Protein AF-A0A2T0LEX7-F1 (afdb_monomer_lite)

Foldseek 3Di:
DQVVVVVVLVVLLCVLLVVLLVLLVVLPLQFPLVLLLLLLLLSLLLQLQVQLQVCCQPVVDPLVVSLVRSLVRSLVSSLSSQVSSPPNSNVNNNVSSSVSNNVNNVNNPPDDNVCSLVVQLVSLVVSLVSSLVSVVSSVVRSPDDPPDPVVVSCVSSVVSSVVSVVDRSPPPDPPDDPDDDPPPPPPPPPPDDPDDDDDDDDDDDDDDD

Secondary structure (DSSP, 8-state):
-HHHHHHHHHHHHHHHHHHHHHHHHHTGGGS-HHHHHHHHHHHHHHHHHHHHHHHHHHH---HHHHHHHHHHHHHHHHHHHHGGGHHHHHHHHHHHHHHHHHHHHHHHHHS-GGGHHHHHHHHHHHHHHHHHHHHHHHHHH-SS---S-HHHHHHHHHHHHHHHHHS-------S-------------STTS-----------------

Radius of gyration: 22.08 Å; chains: 1; bounding box: 71×41×50 Å

Sequence (209 aa):
MDHFLFFSLWAFYGLLIGWVLLLLFQSGSQIGDMAGMTAAMSVGMTAGLVTGLLLPMVFHLPFFVSTAAGMGIGGGVGWIAGWRGGPAGILQGWLAGLMGGMMGAMLGVMVPPAYHSSLFRLMNVLFAGVLLLVFQLIRGCAEKDRRGSPIVFFLVVGLFLAISHFFPVGVDRPEGLHGQNSVFKFSLVDRLIPYRGIVIEAKFSWIKD

pLDDT: mean 73.88, std 18.9, range [31.41, 95.38]

Structure (mmCIF, N/CA/C/O backbone):
data_AF-A0A2T0LEX7-F1
#
_entry.id   AF-A0A2T0LEX7-F1
#
loop_
_atom_site.group_PDB
_atom_site.id
_atom_site.type_symbol
_atom_site.label_atom_id
_atom_site.label_alt_id
_atom_site.label_comp_id
_atom_site.label_asym_id
_atom_site.label_entity_id
_atom_site.label_seq_id
_atom_site.pdbx_PDB_ins_code
_atom_site.Cartn_x
_atom_site.Cartn_y
_atom_site.Cartn_z
_atom_site.occupancy
_atom_site.B_iso_or_equiv
_atom_site.auth_seq_id
_atom_site.auth_comp_id
_atom_site.auth_asym_id
_atom_site.auth_atom_id
_atom_site.pdbx_PDB_model_num
ATOM 1 N N . MET A 1 1 ? -1.235 -2.321 -25.958 1.00 48.25 1 MET A N 1
ATOM 2 C CA . MET A 1 1 ? -2.533 -1.989 -25.306 1.00 48.25 1 MET A CA 1
ATOM 3 C C . MET A 1 1 ? -2.389 -2.039 -23.784 1.00 48.25 1 MET A C 1
ATOM 5 O O . MET A 1 1 ? -3.355 -2.195 -23.042 1.00 48.25 1 MET A O 1
ATOM 9 N N . ASP A 1 2 ? -1.171 -1.826 -23.296 1.00 65.12 2 ASP A N 1
ATOM 10 C CA . ASP A 1 2 ? -0.728 -2.469 -22.059 1.00 65.12 2 ASP A CA 1
ATOM 11 C C . ASP A 1 2 ? -0.794 -1.443 -20.930 1.00 65.12 2 ASP A C 1
ATOM 13 O O . ASP A 1 2 ? -1.298 -1.730 -19.850 1.00 65.12 2 ASP A O 1
ATOM 17 N N . HIS A 1 3 ? -0.470 -0.181 -21.236 1.00 68.62 3 HIS A N 1
ATOM 18 C CA . HIS A 1 3 ? -0.658 0.968 -20.345 1.00 68.62 3 HIS A CA 1
ATOM 19 C C . HIS A 1 3 ? -2.102 1.136 -19.839 1.00 68.62 3 HIS A C 1
ATOM 21 O O . HIS A 1 3 ? -2.295 1.534 -18.691 1.00 68.62 3 HIS A O 1
ATOM 27 N N . PHE A 1 4 ? -3.116 0.802 -20.649 1.00 72.12 4 PHE A N 1
ATOM 28 C CA . PHE A 1 4 ? -4.522 0.873 -20.229 1.00 72.12 4 PHE A CA 1
ATOM 29 C C . PHE A 1 4 ? -4.870 -0.220 -19.206 1.00 72.12 4 PHE A C 1
ATOM 31 O O . PHE A 1 4 ? -5.502 0.065 -18.188 1.00 72.12 4 PHE A O 1
ATOM 38 N N . LEU A 1 5 ? -4.399 -1.454 -19.427 1.00 68.00 5 LEU A N 1
ATOM 39 C CA . LEU A 1 5 ? -4.554 -2.556 -18.472 1.00 68.00 5 LEU A CA 1
ATOM 40 C C . LEU A 1 5 ? -3.796 -2.278 -17.170 1.00 68.00 5 LEU A C 1
ATOM 42 O O . LEU A 1 5 ? -4.327 -2.529 -16.092 1.00 68.00 5 LEU A O 1
ATOM 46 N N . PHE A 1 6 ? -2.602 -1.683 -17.245 1.00 69.81 6 PHE A N 1
ATOM 47 C CA . PHE A 1 6 ? -1.856 -1.263 -16.058 1.00 69.81 6 PHE A CA 1
ATOM 48 C C . PHE A 1 6 ? -2.599 -0.206 -15.250 1.00 69.81 6 PHE A C 1
ATOM 50 O O . PHE A 1 6 ? -2.718 -0.348 -14.034 1.00 69.81 6 PHE A O 1
ATOM 57 N N . PHE A 1 7 ? -3.126 0.829 -15.908 1.00 78.12 7 PHE A N 1
ATOM 58 C CA . PHE A 1 7 ? -3.907 1.854 -15.224 1.00 78.12 7 PHE A CA 1
ATOM 59 C C . PHE A 1 7 ? -5.161 1.257 -14.573 1.00 78.12 7 PHE A C 1
ATOM 61 O O . PHE A 1 7 ? -5.465 1.568 -13.423 1.00 78.12 7 PHE A O 1
ATOM 68 N N . SER A 1 8 ? -5.839 0.336 -15.265 1.00 76.69 8 SER A N 1
ATOM 69 C CA . SER A 1 8 ? -6.983 -0.397 -14.718 1.00 76.69 8 SER A CA 1
ATOM 70 C C . SER A 1 8 ? -6.603 -1.219 -13.480 1.00 76.69 8 SER A C 1
ATOM 72 O O . SER A 1 8 ? -7.268 -1.111 -12.452 1.00 76.69 8 SER A O 1
ATOM 74 N N . LEU A 1 9 ? -5.501 -1.975 -13.523 1.00 75.94 9 LEU A N 1
ATOM 75 C CA . LEU A 1 9 ? -5.022 -2.768 -12.386 1.00 75.94 9 LEU A CA 1
ATOM 76 C C . LEU A 1 9 ? -4.655 -1.896 -11.182 1.00 75.94 9 LEU A C 1
ATOM 78 O O . LEU A 1 9 ? -5.052 -2.211 -10.062 1.00 75.94 9 LEU A O 1
ATOM 82 N N . TRP A 1 10 ? -3.953 -0.782 -11.404 1.00 81.31 10 TRP A N 1
ATOM 83 C CA . TRP A 1 10 ? -3.639 0.184 -10.348 1.00 81.31 10 TRP A CA 1
ATOM 84 C C . TRP A 1 10 ? -4.897 0.805 -9.743 1.00 81.31 10 TRP A C 1
ATOM 86 O O . TRP A 1 10 ? -4.985 0.935 -8.521 1.00 81.31 10 TRP A O 1
ATOM 96 N N . ALA A 1 11 ? -5.890 1.135 -10.573 1.00 82.94 11 ALA A N 1
ATOM 97 C CA . ALA A 1 11 ? -7.173 1.643 -10.108 1.00 82.94 11 ALA A CA 1
ATOM 98 C C . ALA A 1 11 ? -7.915 0.604 -9.252 1.00 82.94 11 ALA A C 1
ATOM 100 O O . ALA A 1 11 ? -8.365 0.933 -8.157 1.00 82.94 11 ALA A O 1
ATOM 101 N N . PHE A 1 12 ? -7.985 -0.658 -9.690 1.00 81.81 12 PHE A N 1
ATOM 102 C CA . PHE A 1 12 ? -8.593 -1.746 -8.913 1.00 81.81 12 PHE A CA 1
ATOM 103 C C . PHE A 1 12 ? -7.861 -2.002 -7.593 1.00 81.81 12 PHE A C 1
ATOM 105 O O . PHE A 1 12 ? -8.503 -2.172 -6.557 1.00 81.81 12 PHE A O 1
ATOM 112 N N . TYR A 1 13 ? -6.529 -1.995 -7.616 1.00 83.75 13 TYR A N 1
ATOM 113 C CA . TYR A 1 13 ? -5.699 -2.184 -6.431 1.00 83.75 13 TYR A CA 1
ATOM 114 C C . TYR A 1 13 ? -5.907 -1.061 -5.407 1.00 83.75 13 TYR A C 1
ATOM 116 O O . TYR A 1 13 ? -6.161 -1.318 -4.229 1.00 83.75 13 TYR A O 1
ATOM 124 N N . GLY A 1 14 ? -5.881 0.191 -5.874 1.00 85.38 14 GLY A N 1
ATOM 125 C CA . GLY A 1 14 ? -6.169 1.36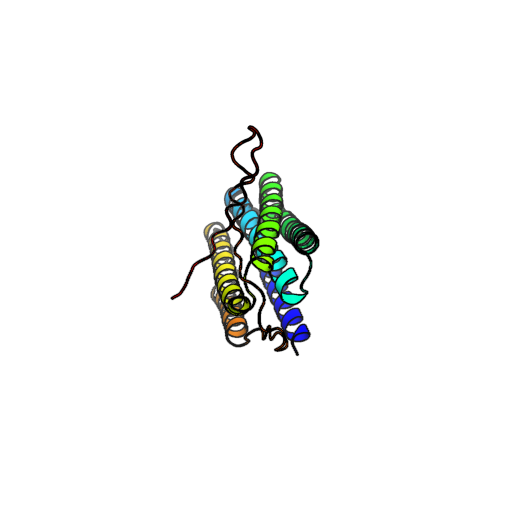5 -5.055 1.00 85.38 14 GLY A CA 1
ATOM 126 C C . GLY A 1 14 ? -7.594 1.357 -4.503 1.00 85.38 14 GLY A C 1
ATOM 127 O O . GLY A 1 14 ? -7.795 1.692 -3.339 1.00 85.38 14 GLY A O 1
ATOM 128 N N . LEU A 1 15 ? -8.576 0.912 -5.294 1.00 84.88 15 LEU A N 1
ATOM 129 C CA . LEU A 1 15 ? -9.970 0.802 -4.866 1.00 84.88 15 LEU A CA 1
ATOM 130 C C . LEU A 1 15 ? -10.151 -0.282 -3.797 1.00 84.88 15 LEU A C 1
ATOM 132 O O . LEU A 1 15 ? -10.835 -0.035 -2.810 1.00 84.88 15 LEU A O 1
ATOM 136 N N . LEU A 1 16 ? -9.502 -1.444 -3.937 1.00 80.38 16 LEU A N 1
ATOM 137 C CA . LEU A 1 16 ? -9.509 -2.513 -2.929 1.00 80.38 16 LEU A CA 1
ATOM 138 C C . LEU A 1 16 ? -8.879 -2.060 -1.609 1.00 80.38 16 LEU A C 1
ATOM 140 O O . LEU A 1 16 ? -9.478 -2.242 -0.549 1.00 80.38 16 LEU A O 1
ATOM 144 N N . ILE A 1 17 ? -7.700 -1.435 -1.666 1.00 83.81 17 ILE A N 1
ATOM 145 C CA . ILE A 1 17 ? -7.044 -0.877 -0.476 1.00 83.81 17 ILE A CA 1
ATOM 146 C C . ILE A 1 17 ? -7.908 0.219 0.142 1.00 83.81 17 ILE A C 1
ATOM 148 O O . ILE A 1 17 ? -8.129 0.208 1.348 1.00 83.81 17 ILE A O 1
ATOM 152 N N . GLY A 1 18 ? -8.436 1.136 -0.670 1.00 84.75 18 GLY A N 1
ATOM 153 C CA . GLY A 1 18 ? -9.332 2.199 -0.226 1.00 84.75 18 GLY A CA 1
ATOM 154 C C . GLY A 1 18 ? -10.587 1.650 0.448 1.00 84.75 18 GLY A C 1
ATOM 155 O O . GLY A 1 18 ? -10.978 2.140 1.501 1.00 84.75 18 GLY A O 1
ATOM 156 N N . TRP A 1 19 ? -11.180 0.587 -0.095 1.00 81.12 19 TRP A N 1
ATOM 157 C CA . TRP A 1 19 ? -12.333 -0.083 0.500 1.00 81.12 19 TRP A CA 1
ATOM 158 C C . TRP A 1 19 ? -11.996 -0.700 1.860 1.00 81.12 19 TRP A C 1
ATOM 160 O O . TRP A 1 19 ? -12.744 -0.520 2.819 1.00 81.12 19 TRP A O 1
ATOM 170 N N . VAL A 1 20 ? -10.853 -1.385 1.979 1.00 80.06 20 VAL A N 1
ATOM 171 C CA . VAL A 1 20 ? -10.391 -1.946 3.260 1.00 80.06 20 VAL A CA 1
ATOM 172 C C . VAL A 1 20 ? -10.061 -0.847 4.270 1.00 80.06 20 VAL A C 1
ATOM 174 O O . VAL A 1 20 ? -10.457 -0.960 5.428 1.00 80.06 20 VAL A O 1
ATOM 177 N N . LEU A 1 21 ? -9.426 0.246 3.840 1.00 82.00 21 LEU A N 1
ATOM 178 C CA . LEU A 1 21 ? -9.201 1.430 4.669 1.00 82.00 21 LEU A CA 1
ATOM 179 C C . LEU A 1 21 ? -10.529 2.004 5.170 1.00 82.00 21 LEU A C 1
ATOM 181 O O . LEU A 1 21 ? -10.686 2.214 6.368 1.00 82.00 21 LEU A O 1
ATOM 185 N N . LEU A 1 22 ? -11.512 2.205 4.289 1.00 79.25 22 LEU A N 1
ATOM 186 C CA . LEU A 1 22 ? -12.836 2.702 4.667 1.00 79.25 22 LEU A CA 1
ATOM 187 C C . LEU A 1 22 ? -13.531 1.778 5.669 1.00 79.25 22 LEU A C 1
ATOM 189 O O . LEU A 1 22 ? -14.124 2.277 6.621 1.00 79.25 22 LEU A O 1
ATOM 193 N N . LEU A 1 23 ? -13.423 0.455 5.510 1.00 74.06 23 LEU A N 1
ATOM 194 C CA . LEU A 1 23 ? -13.932 -0.505 6.494 1.00 74.06 23 LEU A CA 1
ATOM 195 C C . LEU A 1 23 ? -13.223 -0.363 7.849 1.00 74.06 23 LEU A C 1
ATOM 197 O O . LEU A 1 23 ? -13.886 -0.397 8.884 1.00 74.06 23 LEU A O 1
ATOM 201 N N . LEU A 1 24 ? -11.904 -0.150 7.853 1.00 74.81 24 LEU A N 1
ATOM 202 C CA . LEU A 1 24 ? -11.109 0.128 9.055 1.00 74.81 24 LEU A CA 1
ATOM 203 C C . LEU A 1 24 ? -11.549 1.419 9.761 1.00 74.81 24 LEU A C 1
ATOM 205 O O . LEU A 1 24 ? -11.683 1.430 10.985 1.00 74.81 24 LEU A O 1
ATOM 209 N N . PHE A 1 25 ? -11.809 2.491 9.007 1.00 76.19 25 PHE A N 1
ATOM 210 C CA . PHE A 1 25 ? -12.283 3.766 9.552 1.00 76.19 25 PHE A CA 1
ATOM 211 C C . PHE A 1 25 ? -13.736 3.691 10.042 1.00 76.19 25 PHE A C 1
ATOM 213 O O . PHE A 1 25 ? -14.054 4.236 11.098 1.00 76.19 25 PHE A O 1
ATOM 220 N N . GLN A 1 26 ? -14.619 3.008 9.307 1.00 69.88 26 GLN A N 1
ATOM 221 C CA . GLN A 1 26 ? -16.038 2.885 9.658 1.00 69.88 26 GLN A CA 1
ATOM 222 C C . GLN A 1 26 ? -16.294 1.959 10.843 1.00 69.88 26 GLN A C 1
ATOM 224 O O . GLN A 1 26 ? -17.242 2.195 11.583 1.00 69.88 26 GLN A O 1
ATOM 229 N N . SER A 1 27 ? -15.443 0.956 11.071 1.00 62.09 27 SER A N 1
ATOM 230 C CA . SER A 1 27 ? -15.612 -0.015 12.165 1.00 62.09 27 SER A CA 1
ATOM 231 C C . SER A 1 27 ? -15.464 0.592 13.575 1.00 62.09 27 SER A C 1
ATOM 233 O O . SER A 1 27 ? -15.566 -0.125 14.571 1.00 62.09 27 SER A O 1
ATOM 235 N N . GLY A 1 28 ? -15.263 1.914 13.683 1.00 55.97 28 GLY A N 1
ATOM 236 C CA . GLY A 1 28 ? -15.418 2.683 14.922 1.00 55.97 28 GLY A CA 1
ATOM 237 C C . GLY A 1 28 ? -14.502 2.214 16.050 1.00 55.97 28 GLY A C 1
ATOM 238 O O . GLY A 1 28 ? -13.594 1.428 15.803 1.00 55.97 28 GLY A O 1
ATOM 239 N N . SER A 1 29 ? -14.737 2.675 17.288 1.00 54.12 29 SER A N 1
ATOM 240 C CA . SER A 1 29 ? -13.962 2.391 18.519 1.00 54.12 29 SER A CA 1
ATOM 241 C C . SER A 1 29 ? -14.007 0.928 19.008 1.00 54.12 29 SER A C 1
ATOM 243 O O . SER A 1 29 ? -13.496 0.637 20.084 1.00 54.12 29 SER A O 1
ATOM 245 N N . GLN A 1 30 ? -14.620 0.012 18.249 1.00 55.22 30 GLN A N 1
ATOM 246 C CA . GLN A 1 30 ? -14.877 -1.375 18.667 1.00 55.22 30 GLN A CA 1
ATOM 247 C C . GLN A 1 30 ? -13.778 -2.365 18.262 1.00 55.22 30 GLN A C 1
ATOM 249 O O . GLN A 1 30 ? -13.712 -3.465 18.796 1.00 55.22 30 GLN A O 1
ATOM 254 N N . ILE A 1 31 ? -12.888 -1.984 17.343 1.00 62.16 31 ILE A N 1
ATOM 255 C CA . ILE A 1 31 ? -11.699 -2.782 17.033 1.00 62.16 31 ILE A CA 1
ATOM 256 C C . ILE A 1 31 ? -10.700 -2.620 18.183 1.00 62.16 31 ILE A C 1
ATOM 258 O O . ILE A 1 31 ? -10.266 -1.497 18.459 1.00 62.16 31 ILE A O 1
ATOM 262 N N . GLY A 1 32 ? -10.343 -3.730 18.833 1.00 66.69 32 GLY A N 1
ATOM 263 C CA . GLY A 1 32 ? -9.289 -3.753 19.845 1.00 66.69 32 GLY A CA 1
ATOM 264 C C . GLY A 1 32 ? -7.937 -3.328 19.267 1.00 66.69 32 GLY A C 1
ATOM 265 O O . GLY A 1 32 ? -7.634 -3.606 18.103 1.00 66.69 32 GLY A O 1
ATOM 266 N N . ASP A 1 33 ? -7.109 -2.684 20.088 1.00 70.94 33 ASP A N 1
ATOM 267 C CA . ASP A 1 33 ? -5.835 -2.079 19.669 1.00 70.94 33 ASP A CA 1
ATOM 268 C C . ASP A 1 33 ? -4.926 -3.050 18.890 1.00 70.94 33 ASP A C 1
ATOM 270 O O . ASP A 1 33 ? -4.319 -2.669 17.888 1.00 70.94 33 ASP A O 1
ATOM 274 N N . MET A 1 34 ? -4.903 -4.335 19.263 1.00 78.88 34 MET A N 1
ATOM 275 C CA . MET A 1 34 ? -4.117 -5.363 18.564 1.00 78.88 34 MET A CA 1
ATOM 276 C C . MET A 1 34 ? -4.606 -5.665 17.138 1.00 78.88 34 MET A C 1
ATOM 278 O O . MET A 1 34 ? -3.795 -5.891 16.237 1.00 78.88 34 MET A O 1
ATOM 282 N N . ALA A 1 35 ? -5.920 -5.658 16.903 1.00 82.38 35 ALA A N 1
ATOM 283 C CA . ALA A 1 35 ? -6.481 -5.900 15.575 1.00 82.38 35 ALA A CA 1
ATOM 284 C C . ALA A 1 35 ? -6.247 -4.697 14.647 1.00 82.38 35 ALA A C 1
ATOM 286 O O . ALA A 1 35 ? -5.940 -4.872 13.470 1.00 82.38 35 ALA A O 1
ATOM 287 N N . GLY A 1 36 ? -6.296 -3.474 15.188 1.00 81.12 36 GLY A N 1
ATOM 288 C CA . GLY A 1 36 ? -5.931 -2.262 14.449 1.00 81.12 36 GLY A CA 1
ATOM 289 C C . GLY A 1 36 ? -4.457 -2.246 14.030 1.00 81.12 36 GLY A C 1
ATOM 290 O O . GLY A 1 36 ? -4.148 -1.942 12.880 1.00 81.12 36 GLY A O 1
ATOM 291 N N . MET A 1 37 ? -3.548 -2.632 14.933 1.00 85.69 37 MET A N 1
ATOM 292 C CA . MET A 1 37 ? -2.109 -2.736 14.649 1.00 85.69 37 MET A CA 1
ATOM 293 C C . MET A 1 37 ? -1.797 -3.744 13.535 1.00 85.69 37 MET A C 1
ATOM 295 O O . MET A 1 37 ? -1.112 -3.426 12.563 1.00 85.69 37 MET A O 1
ATOM 299 N N . THR A 1 38 ? -2.344 -4.955 13.642 1.00 89.06 38 THR A N 1
ATOM 300 C CA . THR A 1 38 ? -2.105 -6.037 12.671 1.00 89.06 38 THR A CA 1
ATOM 301 C C . THR A 1 38 ? -2.743 -5.753 11.308 1.00 89.06 38 THR A C 1
ATOM 303 O O . THR A 1 38 ? -2.144 -6.050 10.268 1.00 89.06 38 THR A O 1
ATOM 306 N N . ALA A 1 39 ? -3.910 -5.106 11.278 1.00 88.38 39 ALA A N 1
ATOM 307 C CA . ALA A 1 39 ? -4.529 -4.634 10.042 1.00 88.38 39 ALA A CA 1
ATOM 308 C C . ALA A 1 39 ? -3.697 -3.527 9.364 1.00 88.38 39 ALA A C 1
ATOM 310 O O . ALA A 1 39 ? -3.471 -3.572 8.157 1.00 88.38 39 ALA A O 1
ATOM 311 N N . ALA A 1 40 ? -3.166 -2.571 10.128 1.00 89.31 40 ALA A N 1
ATOM 312 C CA . ALA A 1 40 ? -2.304 -1.521 9.589 1.00 89.31 40 ALA A CA 1
ATOM 313 C C . ALA A 1 40 ? -0.996 -2.070 9.006 1.00 89.31 40 ALA A C 1
ATOM 315 O O . ALA A 1 40 ? -0.593 -1.691 7.905 1.00 89.31 40 ALA A O 1
ATOM 316 N N . MET A 1 41 ? -0.364 -3.004 9.721 1.00 91.88 41 MET A N 1
ATOM 317 C CA . MET A 1 41 ? 0.852 -3.684 9.279 1.00 91.88 41 MET A CA 1
ATOM 318 C C . MET A 1 41 ? 0.637 -4.423 7.952 1.00 91.88 41 MET A C 1
ATOM 320 O O . MET A 1 41 ? 1.415 -4.265 7.014 1.00 91.88 41 MET A O 1
ATOM 324 N N . SER A 1 42 ? -0.430 -5.216 7.858 1.00 92.75 42 SER A N 1
ATOM 325 C CA . SER A 1 42 ? -0.731 -6.027 6.672 1.00 92.75 42 SER A CA 1
ATOM 326 C C . SER A 1 42 ? -1.124 -5.181 5.459 1.00 92.75 42 SER A C 1
ATOM 328 O O . SER A 1 42 ? -0.634 -5.436 4.357 1.00 92.75 42 SER A O 1
ATOM 330 N N . VAL A 1 43 ? -1.940 -4.138 5.643 1.00 90.62 43 VAL A N 1
ATOM 331 C CA . VAL A 1 43 ? -2.312 -3.206 4.564 1.00 90.62 43 VAL A CA 1
ATOM 332 C C . VAL A 1 43 ? -1.096 -2.406 4.087 1.00 90.62 43 VAL A C 1
ATOM 334 O O . VAL A 1 43 ? -0.871 -2.300 2.883 1.00 90.62 43 VAL A O 1
ATOM 337 N N . GLY A 1 44 ? -0.264 -1.901 5.003 1.00 90.62 44 GLY A N 1
ATOM 338 C CA . GLY A 1 44 ? 0.972 -1.197 4.650 1.00 90.62 44 GLY A CA 1
ATOM 339 C C . GLY A 1 44 ? 1.956 -2.092 3.894 1.00 90.62 44 GLY A C 1
ATOM 340 O O . GLY A 1 44 ? 2.443 -1.721 2.826 1.00 90.62 44 GLY A O 1
ATOM 341 N N . MET A 1 45 ? 2.202 -3.304 4.400 1.00 93.88 45 MET A N 1
ATOM 342 C CA . MET A 1 45 ? 3.129 -4.255 3.782 1.00 93.88 45 MET A CA 1
ATOM 343 C C . MET A 1 45 ? 2.669 -4.686 2.390 1.00 93.88 45 MET A C 1
ATOM 345 O O . MET A 1 45 ? 3.476 -4.716 1.463 1.00 93.88 45 MET A O 1
ATOM 349 N N . THR A 1 46 ? 1.382 -4.991 2.219 1.00 92.44 46 THR A N 1
ATOM 350 C CA . THR A 1 46 ? 0.836 -5.374 0.910 1.00 92.44 46 THR A CA 1
ATOM 351 C C . THR A 1 46 ? 0.879 -4.218 -0.082 1.00 92.44 46 THR A C 1
ATOM 353 O O . THR A 1 46 ? 1.347 -4.401 -1.206 1.00 92.44 46 THR A O 1
ATOM 356 N N . ALA A 1 47 ? 0.487 -3.009 0.331 1.00 90.75 47 ALA A N 1
ATOM 357 C CA . ALA A 1 47 ? 0.621 -1.806 -0.484 1.00 90.75 47 ALA A CA 1
ATOM 358 C C . ALA A 1 47 ? 2.077 -1.580 -0.923 1.00 90.75 47 ALA A C 1
ATOM 360 O O . ALA A 1 47 ? 2.336 -1.391 -2.109 1.00 90.75 47 ALA A O 1
ATOM 361 N N . GLY A 1 48 ? 3.040 -1.674 -0.003 1.00 91.69 48 GLY A N 1
ATOM 362 C CA . GLY A 1 48 ? 4.463 -1.534 -0.318 1.00 91.69 48 GLY A CA 1
ATOM 363 C C . GLY A 1 48 ? 4.967 -2.618 -1.270 1.00 91.69 48 GLY A C 1
ATOM 364 O O . GLY A 1 48 ? 5.605 -2.304 -2.271 1.00 91.69 48 GLY A O 1
ATOM 365 N N . LEU A 1 49 ? 4.629 -3.885 -1.014 1.00 93.06 49 LEU A N 1
ATOM 366 C CA . LEU A 1 49 ? 5.069 -5.014 -1.837 1.00 93.06 49 LEU A CA 1
ATOM 367 C C . LEU A 1 49 ? 4.602 -4.889 -3.284 1.00 93.06 49 LEU A C 1
ATOM 369 O O . LEU A 1 49 ? 5.415 -4.997 -4.196 1.00 93.06 49 LEU A O 1
ATOM 373 N N . VAL A 1 50 ? 3.312 -4.643 -3.512 1.00 90.25 50 VAL A N 1
ATOM 374 C CA . VAL A 1 50 ? 2.761 -4.611 -4.874 1.00 90.25 50 VAL A CA 1
ATOM 375 C C . VAL A 1 50 ? 3.244 -3.390 -5.641 1.00 90.25 50 VAL A C 1
ATOM 377 O O . VAL A 1 50 ? 3.610 -3.505 -6.808 1.00 90.25 50 VAL A O 1
ATOM 380 N N . THR A 1 51 ? 3.312 -2.232 -4.989 1.00 88.88 51 THR A N 1
ATOM 381 C CA . THR A 1 51 ? 3.805 -1.011 -5.637 1.00 88.88 51 THR A CA 1
ATOM 382 C C . THR A 1 51 ? 5.298 -1.129 -5.952 1.00 88.88 51 THR A C 1
ATOM 384 O O . THR A 1 51 ? 5.704 -0.884 -7.086 1.00 88.88 51 THR A O 1
ATOM 387 N N . GLY A 1 52 ? 6.104 -1.619 -5.005 1.00 89.69 52 GLY A N 1
ATOM 388 C CA . GLY A 1 52 ? 7.526 -1.899 -5.207 1.00 89.69 52 GLY A CA 1
ATOM 389 C C . GLY A 1 52 ? 7.790 -2.946 -6.291 1.00 89.69 52 GLY A C 1
ATOM 390 O O . GLY A 1 52 ? 8.757 -2.808 -7.030 1.00 89.69 52 GLY A O 1
ATOM 391 N N . LEU A 1 53 ? 6.926 -3.956 -6.432 1.00 90.44 53 LEU A N 1
ATOM 392 C CA . LEU A 1 53 ? 7.043 -5.012 -7.442 1.00 90.44 53 LEU A CA 1
ATOM 393 C C . LEU A 1 53 ? 6.660 -4.538 -8.851 1.00 90.44 53 LEU A C 1
ATOM 395 O O . LEU A 1 53 ? 7.360 -4.830 -9.820 1.00 90.44 53 LEU A O 1
ATOM 399 N N . LEU A 1 54 ? 5.545 -3.815 -8.972 1.00 86.25 54 LEU A N 1
ATOM 400 C CA . LEU A 1 54 ? 4.981 -3.415 -10.261 1.00 86.25 54 LEU A CA 1
ATOM 401 C C . LEU A 1 54 ? 5.832 -2.363 -10.974 1.00 86.25 54 LEU A C 1
ATOM 403 O O . LEU A 1 54 ? 5.986 -2.419 -12.191 1.00 86.25 54 LEU A O 1
ATOM 407 N N . LEU A 1 55 ? 6.412 -1.417 -10.235 1.00 85.81 55 LEU A N 1
ATOM 408 C CA . LEU A 1 55 ? 7.230 -0.342 -10.805 1.00 85.81 55 LEU A CA 1
ATOM 409 C C . LEU A 1 55 ? 8.398 -0.841 -11.685 1.00 85.81 55 LEU A C 1
ATOM 411 O O . LEU A 1 55 ? 8.460 -0.455 -12.854 1.00 85.81 55 LEU A O 1
ATOM 415 N N . PRO A 1 56 ? 9.320 -1.685 -11.186 1.00 84.50 56 PRO A N 1
ATOM 416 C CA . PRO A 1 56 ? 10.453 -2.179 -11.967 1.00 84.50 56 PRO A CA 1
ATOM 417 C C . PRO A 1 56 ? 10.033 -3.186 -13.048 1.00 84.50 56 PRO A C 1
ATOM 419 O O . PRO A 1 56 ? 10.682 -3.251 -14.092 1.00 84.50 56 PRO A O 1
ATOM 422 N N . MET A 1 57 ? 8.939 -3.932 -12.845 1.00 81.31 57 MET A N 1
ATOM 423 C CA . MET A 1 57 ? 8.418 -4.856 -13.859 1.00 81.31 57 MET A CA 1
ATOM 424 C C . MET A 1 57 ? 7.876 -4.125 -15.089 1.00 81.31 57 MET A C 1
ATOM 426 O O . MET A 1 57 ? 8.132 -4.553 -16.210 1.00 81.31 57 MET A O 1
ATOM 430 N N . VAL A 1 58 ? 7.153 -3.020 -14.885 1.00 77.19 58 VAL A N 1
ATOM 431 C CA . VAL A 1 58 ? 6.429 -2.321 -15.958 1.00 77.19 58 VAL A CA 1
ATOM 432 C C . VAL A 1 58 ? 7.251 -1.204 -16.585 1.00 77.19 58 VAL A C 1
ATOM 434 O O . VAL A 1 58 ? 7.301 -1.076 -17.802 1.00 77.19 58 VAL A O 1
ATOM 437 N N . PHE A 1 59 ? 7.893 -0.381 -15.758 1.00 77.38 59 PHE A N 1
ATOM 438 C CA . PHE A 1 59 ? 8.605 0.812 -16.219 1.00 77.38 59 PHE A CA 1
ATOM 439 C C . PHE A 1 59 ? 10.114 0.589 -16.355 1.00 77.38 59 PHE A C 1
ATOM 441 O O . PHE A 1 59 ? 10.833 1.529 -16.683 1.00 77.38 59 PHE A O 1
ATOM 448 N N . HIS A 1 60 ? 10.603 -0.625 -16.065 1.00 79.50 60 HIS A N 1
ATOM 449 C CA . HIS A 1 60 ? 12.033 -0.962 -16.048 1.00 79.50 60 HIS A CA 1
ATOM 450 C C . HIS A 1 60 ? 12.871 0.045 -15.244 1.00 79.50 60 HIS A C 1
ATOM 452 O O . HIS A 1 60 ? 14.006 0.373 -15.592 1.00 79.50 60 HIS A O 1
ATOM 458 N N . LEU A 1 61 ? 12.277 0.551 -14.158 1.00 81.88 61 LEU A N 1
ATOM 459 C CA . LEU A 1 61 ? 12.893 1.545 -13.291 1.00 81.88 61 LEU A CA 1
ATOM 460 C C . LEU A 1 61 ? 14.128 0.963 -12.590 1.00 81.88 61 LEU A C 1
ATOM 462 O O . LEU A 1 61 ? 14.132 -0.214 -12.215 1.00 81.88 61 LEU A O 1
ATOM 466 N N . PRO A 1 62 ? 15.161 1.787 -12.349 1.00 87.69 62 PRO A N 1
ATOM 467 C CA . PRO A 1 62 ? 16.309 1.366 -11.565 1.00 87.69 62 PRO A CA 1
ATOM 468 C C . PRO A 1 62 ? 15.888 1.053 -10.123 1.00 87.69 62 PRO A C 1
ATOM 470 O O . PRO A 1 62 ? 15.012 1.716 -9.560 1.00 87.69 62 PRO A O 1
ATOM 473 N N . PHE A 1 63 ? 16.581 0.092 -9.504 1.00 88.88 63 PHE A N 1
ATOM 474 C CA . PHE A 1 63 ? 16.286 -0.429 -8.161 1.00 88.88 63 PHE A CA 1
ATOM 475 C C . PHE A 1 63 ? 16.084 0.662 -7.097 1.00 88.88 63 PHE A C 1
ATOM 477 O O . PHE A 1 63 ? 15.203 0.555 -6.243 1.00 88.88 63 PHE A O 1
ATOM 484 N N . PHE A 1 64 ? 16.883 1.729 -7.151 1.00 90.88 64 PHE A N 1
ATOM 485 C CA . PHE A 1 64 ? 16.787 2.834 -6.201 1.00 90.88 64 PHE A CA 1
ATOM 486 C C . PHE A 1 64 ? 15.443 3.570 -6.300 1.00 90.88 64 PHE A C 1
ATOM 488 O O . PHE A 1 64 ? 14.795 3.811 -5.284 1.00 90.88 64 PHE A O 1
ATOM 495 N N . VAL A 1 65 ? 14.988 3.874 -7.520 1.00 90.06 65 VAL A N 1
ATOM 496 C CA . VAL A 1 65 ? 13.746 4.627 -7.751 1.00 90.06 65 VAL A CA 1
ATOM 497 C C . VAL A 1 65 ? 12.527 3.773 -7.416 1.00 90.06 65 VAL A C 1
ATOM 499 O O . VAL A 1 65 ? 11.612 4.254 -6.751 1.00 90.06 65 VAL A O 1
ATOM 502 N N . SER A 1 66 ? 12.529 2.492 -7.801 1.00 89.25 66 SER A N 1
ATOM 503 C CA . SER A 1 66 ? 11.448 1.567 -7.442 1.00 89.25 66 SER A CA 1
ATOM 504 C C . SER A 1 66 ? 11.337 1.363 -5.932 1.00 89.25 66 SER A C 1
ATOM 506 O O . SER A 1 66 ? 10.231 1.333 -5.398 1.00 89.25 66 SER A O 1
ATOM 508 N N . THR A 1 67 ? 12.472 1.274 -5.233 1.00 92.75 67 THR A N 1
ATOM 509 C CA . THR A 1 67 ? 12.499 1.120 -3.773 1.00 92.75 67 THR A CA 1
ATOM 510 C C . THR A 1 67 ? 11.992 2.378 -3.080 1.00 92.75 67 THR A C 1
ATOM 512 O O . THR A 1 67 ? 11.119 2.282 -2.225 1.00 92.75 67 THR A O 1
ATOM 515 N N . ALA A 1 68 ? 12.478 3.559 -3.475 1.00 94.25 68 ALA A N 1
ATOM 516 C CA . ALA A 1 68 ? 12.047 4.827 -2.889 1.00 94.25 68 ALA A CA 1
ATOM 517 C C . ALA A 1 68 ? 10.540 5.064 -3.080 1.00 94.25 68 ALA A C 1
ATOM 519 O O . ALA A 1 68 ? 9.846 5.447 -2.138 1.00 94.25 68 ALA A O 1
ATOM 520 N N . ALA A 1 69 ? 10.017 4.776 -4.274 1.00 91.88 69 ALA A N 1
ATOM 521 C CA . ALA A 1 69 ? 8.593 4.898 -4.561 1.00 91.88 69 ALA A CA 1
ATOM 522 C C . ALA A 1 69 ? 7.751 3.858 -3.799 1.00 91.88 69 ALA A C 1
ATOM 524 O O . ALA A 1 69 ? 6.748 4.224 -3.188 1.00 91.88 69 ALA A O 1
ATOM 525 N N . GLY A 1 70 ? 8.172 2.588 -3.767 1.00 91.00 70 GLY A N 1
ATOM 526 C CA . GLY A 1 70 ? 7.484 1.538 -3.008 1.00 91.00 70 GLY A CA 1
ATOM 527 C C . GLY A 1 70 ? 7.469 1.812 -1.501 1.00 91.00 70 GLY A C 1
ATOM 528 O O . GLY A 1 70 ? 6.441 1.645 -0.849 1.00 91.00 70 GLY A O 1
ATOM 529 N N . MET A 1 71 ? 8.582 2.304 -0.952 1.00 94.75 71 MET A N 1
ATOM 530 C CA . MET A 1 71 ? 8.689 2.749 0.440 1.00 94.75 71 MET A CA 1
ATOM 531 C C . MET A 1 71 ? 7.759 3.928 0.731 1.00 94.75 71 MET A C 1
ATOM 533 O O . MET A 1 71 ? 7.021 3.895 1.712 1.00 94.75 71 MET A O 1
ATOM 537 N N . GLY A 1 72 ? 7.760 4.953 -0.124 1.00 93.75 72 GLY A N 1
ATOM 538 C CA . GLY A 1 72 ? 6.915 6.133 0.053 1.00 93.75 72 GLY A CA 1
ATOM 539 C C . GLY A 1 72 ? 5.425 5.798 0.007 1.00 93.75 72 GLY A C 1
ATOM 540 O O . GLY A 1 72 ? 4.677 6.188 0.903 1.00 93.75 72 GLY A O 1
ATOM 541 N N . ILE A 1 73 ? 4.996 5.027 -0.997 1.00 92.12 73 ILE A N 1
ATOM 542 C CA . ILE A 1 73 ? 3.586 4.654 -1.165 1.00 92.12 73 ILE A CA 1
ATOM 543 C C . ILE A 1 73 ? 3.159 3.664 -0.076 1.00 92.12 73 ILE A C 1
ATOM 545 O O . ILE A 1 73 ? 2.165 3.902 0.606 1.00 92.12 73 ILE A O 1
ATOM 549 N N . GLY A 1 74 ? 3.917 2.584 0.138 1.00 90.88 74 GLY A N 1
ATOM 550 C CA . GLY A 1 74 ? 3.614 1.584 1.163 1.00 90.88 74 GLY A CA 1
ATOM 551 C C . GLY A 1 74 ? 3.610 2.168 2.573 1.00 90.88 74 GLY A C 1
ATOM 552 O O . GLY A 1 74 ? 2.686 1.920 3.345 1.00 90.88 74 GLY A O 1
ATOM 553 N N . GLY A 1 75 ? 4.606 2.996 2.896 1.00 92.12 75 GLY A N 1
ATOM 554 C CA . GLY A 1 75 ? 4.686 3.703 4.171 1.00 92.12 75 GLY A CA 1
ATOM 555 C C . GLY A 1 75 ? 3.534 4.691 4.360 1.00 92.12 75 GLY A C 1
ATOM 556 O O . GLY A 1 75 ? 2.923 4.707 5.426 1.00 92.12 75 GLY A O 1
ATOM 557 N N . GLY A 1 76 ? 3.188 5.478 3.337 1.00 92.56 76 GLY A N 1
ATOM 558 C CA . GLY A 1 76 ? 2.066 6.421 3.400 1.00 92.56 76 GLY A CA 1
ATOM 559 C C . GLY A 1 76 ? 0.718 5.725 3.605 1.00 92.56 76 GLY A C 1
ATOM 560 O O . GLY A 1 76 ? -0.058 6.115 4.476 1.00 92.56 76 GLY A O 1
ATOM 561 N N . VAL A 1 77 ? 0.465 4.640 2.868 1.00 90.31 77 VAL A N 1
ATOM 562 C CA . VAL A 1 77 ? -0.742 3.818 3.043 1.00 90.31 77 VAL A CA 1
ATOM 563 C C . VAL A 1 77 ? -0.772 3.174 4.434 1.00 90.31 77 VAL A C 1
ATOM 565 O O . VAL A 1 77 ? -1.806 3.206 5.099 1.00 90.31 77 VAL A O 1
ATOM 568 N N . GLY A 1 78 ? 0.360 2.641 4.904 1.00 89.50 78 GLY A N 1
ATOM 569 C CA . GLY A 1 78 ? 0.490 2.051 6.237 1.00 89.50 78 GLY A CA 1
ATOM 570 C C . GLY A 1 78 ? 0.281 3.056 7.373 1.00 89.50 78 GLY A C 1
ATOM 571 O O . GLY A 1 78 ? -0.353 2.722 8.371 1.00 89.50 78 GLY A O 1
ATOM 572 N N . TRP A 1 79 ? 0.732 4.302 7.205 1.00 89.88 79 TRP A N 1
ATOM 573 C CA . TRP A 1 79 ? 0.457 5.391 8.146 1.00 89.88 79 TRP A CA 1
ATOM 574 C C . TRP A 1 79 ? -1.047 5.651 8.242 1.00 89.88 79 TRP A C 1
ATOM 576 O O . TRP A 1 79 ? -1.601 5.652 9.342 1.00 89.88 79 TRP A O 1
ATOM 586 N N . ILE A 1 80 ? -1.718 5.850 7.101 1.00 90.06 80 ILE A N 1
ATOM 587 C CA . ILE A 1 80 ? -3.159 6.140 7.062 1.00 90.06 80 ILE A CA 1
ATOM 588 C C . ILE A 1 80 ? -3.951 4.977 7.678 1.00 90.06 80 ILE A C 1
ATOM 590 O O . ILE A 1 80 ? -4.834 5.210 8.501 1.00 90.06 80 ILE A O 1
ATOM 594 N N . ALA A 1 81 ? -3.598 3.729 7.350 1.00 86.00 81 ALA A N 1
ATOM 595 C CA . ALA A 1 81 ? -4.222 2.535 7.926 1.00 86.00 81 ALA A CA 1
ATOM 596 C C . ALA A 1 81 ? -4.009 2.431 9.448 1.00 86.00 81 ALA A C 1
ATOM 598 O O . ALA A 1 81 ? -4.908 2.027 10.188 1.00 86.00 81 ALA A O 1
ATOM 599 N N . GLY A 1 82 ? -2.820 2.813 9.919 1.00 83.38 82 GLY A N 1
ATOM 600 C CA . GLY A 1 82 ? -2.405 2.741 11.318 1.00 83.38 82 GLY A CA 1
ATOM 601 C C . GLY A 1 82 ? -3.094 3.720 12.250 1.00 83.38 82 GLY A C 1
ATOM 602 O O . GLY A 1 82 ? -3.089 3.483 13.457 1.00 83.38 82 GLY A O 1
ATOM 603 N N . TRP A 1 83 ? -3.750 4.756 11.716 1.00 83.81 83 TRP A N 1
ATOM 604 C CA . TRP A 1 83 ? -4.445 5.769 12.514 1.00 83.81 83 TRP A CA 1
ATOM 605 C C . TRP A 1 83 ? -5.408 5.158 13.540 1.00 83.81 83 TRP A C 1
ATOM 607 O O . TRP A 1 83 ? -5.556 5.661 14.652 1.00 83.81 83 TRP A O 1
ATOM 617 N N . ARG A 1 84 ? -6.038 4.030 13.192 1.00 74.12 84 ARG A N 1
ATOM 618 C CA . ARG A 1 84 ? -7.015 3.368 14.057 1.00 74.12 84 ARG A CA 1
ATOM 619 C C . ARG A 1 84 ? -6.394 2.540 15.188 1.00 74.12 84 ARG A C 1
ATOM 621 O O . ARG A 1 84 ? -7.034 2.414 16.228 1.00 74.12 84 ARG A O 1
ATOM 628 N N . GLY A 1 85 ? -5.181 2.012 15.011 1.00 75.81 85 GLY A N 1
ATOM 629 C CA . GLY A 1 85 ? -4.438 1.234 16.017 1.00 75.81 85 GLY A CA 1
ATOM 630 C C . GLY A 1 85 ? -3.609 2.093 16.981 1.00 75.81 85 GLY A C 1
ATOM 631 O O . GLY A 1 85 ? -2.708 1.580 17.646 1.00 75.81 85 GLY A O 1
ATOM 632 N N . GLY A 1 86 ? -3.857 3.406 17.009 1.00 84.31 86 GLY A N 1
ATOM 633 C CA . GLY A 1 86 ? -3.102 4.359 17.814 1.00 84.31 86 GLY A CA 1
ATOM 634 C C . GLY A 1 86 ? -1.666 4.575 17.311 1.00 84.31 86 GLY A C 1
ATOM 635 O O . GLY A 1 86 ? -1.301 4.134 16.219 1.00 84.31 86 GLY A O 1
ATOM 636 N N . PRO A 1 87 ? -0.811 5.246 18.101 1.00 84.50 87 PRO A N 1
ATOM 637 C CA . PRO A 1 87 ? 0.552 5.587 17.686 1.00 84.50 87 PRO A CA 1
ATOM 638 C C . PRO A 1 87 ? 1.418 4.353 17.392 1.00 84.50 87 PRO A C 1
ATOM 640 O O . PRO A 1 87 ? 2.225 4.376 16.463 1.00 84.50 87 PRO A O 1
ATOM 643 N N . ALA A 1 88 ? 1.214 3.252 18.125 1.00 85.44 88 ALA A N 1
ATOM 644 C CA . ALA A 1 88 ? 1.894 1.987 17.854 1.00 85.44 88 ALA A CA 1
ATOM 645 C C . ALA A 1 88 ? 1.453 1.371 16.513 1.00 85.44 88 ALA A C 1
ATOM 647 O O . ALA A 1 88 ? 2.298 0.875 15.770 1.00 85.44 88 ALA A O 1
ATOM 648 N N . GLY A 1 89 ? 0.165 1.462 16.161 1.00 87.06 89 GLY A N 1
ATOM 649 C CA . GLY A 1 89 ? -0.353 1.021 14.864 1.00 87.06 89 GLY A CA 1
ATOM 650 C C . GLY A 1 89 ? 0.177 1.845 13.691 1.00 87.06 89 GLY A C 1
ATOM 651 O O . GLY A 1 89 ? 0.564 1.269 12.677 1.00 87.06 89 GLY A O 1
ATOM 652 N N . ILE A 1 90 ? 0.271 3.172 13.840 1.00 89.94 90 ILE A N 1
ATOM 653 C CA . ILE A 1 90 ? 0.885 4.059 12.833 1.00 89.94 90 ILE A CA 1
ATOM 654 C C . ILE A 1 90 ? 2.342 3.664 12.597 1.00 89.94 90 ILE A C 1
ATOM 656 O O . ILE A 1 90 ? 2.754 3.491 11.450 1.00 89.94 90 ILE A O 1
ATOM 660 N N . LEU A 1 91 ? 3.113 3.478 13.672 1.00 92.50 91 LEU A N 1
ATOM 661 C CA . LEU A 1 91 ? 4.523 3.118 13.565 1.00 92.50 91 LEU A CA 1
ATOM 662 C C . LEU A 1 91 ? 4.706 1.738 12.917 1.00 92.50 91 LEU A C 1
ATOM 664 O O . LEU A 1 91 ? 5.529 1.594 12.015 1.00 92.50 91 LEU A O 1
ATOM 668 N N . GLN A 1 92 ? 3.917 0.739 13.325 1.00 91.31 92 GLN A N 1
ATOM 669 C CA . GLN A 1 92 ? 3.967 -0.600 12.733 1.00 91.31 92 GLN A CA 1
ATOM 670 C C . GLN A 1 92 ? 3.545 -0.600 11.262 1.00 91.31 92 GLN A C 1
ATOM 672 O O . GLN A 1 92 ? 4.218 -1.220 10.444 1.00 91.31 92 GLN A O 1
ATOM 677 N N . GLY A 1 93 ? 2.479 0.120 10.909 1.00 90.44 93 GLY A N 1
ATOM 678 C CA . GLY A 1 93 ? 2.016 0.251 9.529 1.00 90.44 93 GLY A CA 1
ATOM 679 C C . GLY A 1 93 ? 3.041 0.945 8.634 1.00 90.44 93 GLY A C 1
ATOM 680 O O . GLY A 1 93 ? 3.352 0.447 7.553 1.00 90.44 93 GLY A O 1
ATOM 681 N N . TRP A 1 94 ? 3.616 2.059 9.094 1.00 93.19 94 TRP A N 1
ATOM 682 C CA . TRP A 1 94 ? 4.637 2.797 8.351 1.00 93.19 94 TRP A CA 1
ATOM 683 C C . TRP A 1 94 ? 5.903 1.959 8.133 1.00 93.19 94 TRP A C 1
ATOM 685 O O . TRP A 1 94 ? 6.336 1.788 6.993 1.00 93.19 94 TRP A O 1
ATOM 695 N N . LEU A 1 95 ? 6.456 1.364 9.198 1.00 94.06 95 LEU A N 1
ATOM 696 C CA . LEU A 1 95 ? 7.650 0.515 9.112 1.00 94.06 95 LEU A CA 1
ATOM 697 C C . LEU A 1 95 ? 7.414 -0.720 8.235 1.00 94.06 95 LEU A C 1
ATOM 699 O O . LEU A 1 95 ? 8.262 -1.058 7.409 1.00 94.06 95 LEU A O 1
ATOM 703 N N . ALA A 1 96 ? 6.255 -1.370 8.363 1.00 94.62 96 ALA A N 1
ATOM 704 C CA . ALA A 1 96 ? 5.907 -2.520 7.535 1.00 94.62 96 ALA A CA 1
ATOM 705 C C . ALA A 1 96 ? 5.742 -2.143 6.059 1.00 94.62 96 ALA A C 1
ATOM 707 O O . ALA A 1 96 ? 6.173 -2.893 5.185 1.00 94.62 96 ALA A O 1
ATOM 708 N N . GLY A 1 97 ? 5.182 -0.967 5.770 1.00 93.06 97 GLY A N 1
ATOM 709 C CA . GLY A 1 97 ? 5.094 -0.433 4.414 1.00 93.06 97 GLY A CA 1
ATOM 710 C C . GLY A 1 97 ? 6.460 -0.138 3.797 1.00 93.06 97 GLY A C 1
ATOM 711 O O . GLY A 1 97 ? 6.704 -0.509 2.648 1.00 93.06 97 GLY A O 1
ATOM 712 N N . LEU A 1 98 ? 7.383 0.441 4.571 1.00 95.38 98 LEU A N 1
ATOM 713 C CA . LEU A 1 98 ? 8.770 0.648 4.147 1.00 95.38 98 LEU A CA 1
ATOM 714 C C . LEU A 1 98 ? 9.475 -0.684 3.844 1.00 95.38 98 LEU A C 1
ATOM 716 O O . LEU A 1 98 ? 10.100 -0.833 2.791 1.00 95.38 98 LEU A O 1
ATOM 720 N N . MET A 1 99 ? 9.348 -1.670 4.738 1.00 95.31 99 MET A N 1
ATOM 721 C CA . MET A 1 99 ? 9.934 -3.001 4.540 1.00 95.31 99 MET A CA 1
ATOM 722 C C . MET A 1 99 ? 9.323 -3.725 3.335 1.00 95.31 99 MET A C 1
ATOM 724 O O . MET A 1 99 ? 10.054 -4.296 2.524 1.00 95.31 99 MET A O 1
ATOM 728 N N . GLY A 1 100 ? 7.999 -3.656 3.175 1.00 92.62 100 GLY A N 1
ATOM 729 C CA . GLY A 1 100 ? 7.289 -4.226 2.033 1.00 92.62 100 GLY A CA 1
ATOM 730 C C . GLY A 1 100 ? 7.725 -3.601 0.708 1.00 92.62 100 GLY A C 1
ATOM 731 O O . GLY A 1 100 ? 7.988 -4.324 -0.248 1.00 92.62 100 GLY A O 1
ATOM 732 N N . GLY A 1 101 ? 7.887 -2.275 0.664 1.00 91.94 101 GLY A N 1
ATOM 733 C CA . GLY A 1 101 ? 8.377 -1.550 -0.513 1.00 91.94 101 GLY A CA 1
ATOM 734 C C . GLY A 1 101 ? 9.763 -2.002 -0.969 1.00 91.94 101 GLY A C 1
ATOM 735 O O . GLY A 1 101 ? 9.977 -2.263 -2.154 1.00 91.94 101 GLY A O 1
ATOM 736 N N . MET A 1 102 ? 10.688 -2.162 -0.021 1.00 93.94 102 MET A N 1
ATOM 737 C CA . MET A 1 102 ? 12.042 -2.643 -0.303 1.00 93.94 102 MET A CA 1
ATOM 738 C C . MET A 1 102 ? 12.045 -4.086 -0.819 1.00 93.94 102 MET A C 1
ATOM 740 O O . MET A 1 102 ? 12.682 -4.379 -1.832 1.00 93.94 102 MET A O 1
ATOM 744 N N . MET A 1 103 ? 11.311 -4.985 -0.157 1.00 94.06 103 MET A N 1
ATOM 745 C CA . MET A 1 103 ? 11.214 -6.382 -0.589 1.00 94.06 103 MET A CA 1
ATOM 746 C C . MET A 1 103 ? 10.534 -6.515 -1.960 1.00 94.06 103 MET A C 1
ATOM 748 O O . MET A 1 103 ? 10.976 -7.313 -2.785 1.00 94.06 103 MET A O 1
ATOM 752 N N . GLY A 1 104 ? 9.509 -5.706 -2.241 1.00 91.50 104 GLY A N 1
ATOM 753 C CA . GLY A 1 104 ? 8.803 -5.708 -3.524 1.00 91.50 104 GLY A CA 1
ATOM 754 C C . GLY A 1 104 ? 9.706 -5.286 -4.680 1.00 91.50 104 GLY A C 1
ATOM 755 O O . GLY A 1 104 ? 9.781 -5.979 -5.694 1.00 91.50 104 GLY A O 1
ATOM 756 N N . ALA A 1 105 ? 10.463 -4.200 -4.502 1.00 92.00 105 ALA A N 1
ATOM 757 C CA . ALA A 1 105 ? 11.424 -3.729 -5.499 1.00 92.00 105 ALA A CA 1
ATOM 758 C C . ALA A 1 105 ? 12.537 -4.750 -5.768 1.00 92.00 105 ALA A C 1
ATOM 760 O O . ALA A 1 105 ? 12.917 -4.968 -6.919 1.00 92.00 105 ALA A O 1
ATOM 761 N N . MET A 1 106 ? 13.025 -5.418 -4.720 1.00 92.50 106 MET A N 1
ATOM 762 C CA . MET A 1 106 ? 14.023 -6.478 -4.853 1.00 92.50 106 MET A CA 1
ATOM 763 C C . MET A 1 106 ? 13.489 -7.657 -5.678 1.00 92.50 106 MET A C 1
ATOM 765 O O . MET A 1 106 ? 14.171 -8.111 -6.597 1.00 92.50 106 MET A O 1
ATOM 769 N N . LEU A 1 107 ? 12.254 -8.104 -5.418 1.00 90.81 107 LEU A N 1
ATOM 770 C CA . LEU A 1 107 ? 11.602 -9.157 -6.206 1.00 90.81 107 LEU A CA 1
ATOM 771 C C . LEU A 1 107 ? 11.386 -8.743 -7.666 1.00 90.81 107 LEU A C 1
ATOM 773 O O . LEU A 1 107 ? 11.580 -9.552 -8.570 1.00 90.81 107 LEU A O 1
ATOM 777 N N . GLY A 1 108 ? 11.018 -7.486 -7.909 1.00 87.12 108 GLY A N 1
ATOM 778 C CA . GLY A 1 108 ? 10.741 -6.995 -9.256 1.00 87.12 108 GLY A CA 1
ATOM 779 C C . GLY A 1 108 ? 11.982 -6.889 -10.149 1.00 87.12 108 GLY A C 1
ATOM 780 O O . GLY A 1 108 ? 11.889 -7.137 -11.349 1.00 87.12 108 GLY A O 1
ATOM 781 N N . VAL A 1 109 ? 13.148 -6.565 -9.578 1.00 87.44 109 VAL A N 1
ATOM 782 C CA . VAL A 1 109 ? 14.410 -6.422 -10.332 1.00 87.44 109 VAL A CA 1
ATOM 783 C C . VAL A 1 109 ? 15.166 -7.747 -10.469 1.00 87.44 109 VAL A C 1
ATOM 785 O O . VAL A 1 109 ? 15.792 -7.987 -11.499 1.00 87.44 109 VAL A O 1
ATOM 788 N N . MET A 1 110 ? 15.133 -8.614 -9.450 1.00 87.81 110 MET A N 1
ATOM 789 C CA . MET A 1 110 ? 15.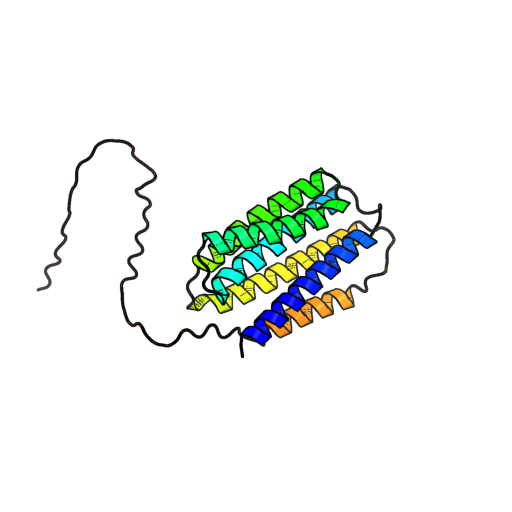926 -9.852 -9.450 1.00 87.81 110 MET A CA 1
ATOM 790 C C . MET A 1 110 ? 15.316 -10.990 -10.271 1.00 87.81 110 MET A C 1
ATOM 792 O O . MET A 1 110 ? 16.035 -11.907 -10.671 1.00 87.81 110 MET A O 1
ATOM 796 N N . VAL A 1 111 ? 14.004 -10.980 -10.501 1.00 86.00 111 VAL A N 1
ATOM 797 C CA . VAL A 1 111 ? 13.330 -12.109 -11.148 1.00 86.00 111 VAL A CA 1
ATOM 798 C C . VAL A 1 111 ? 13.465 -12.011 -12.669 1.00 86.00 111 VAL A C 1
ATOM 800 O O . VAL A 1 111 ? 13.191 -10.950 -13.237 1.00 86.00 111 VAL A O 1
ATOM 803 N N . PRO A 1 112 ? 13.861 -13.101 -13.358 1.00 82.75 112 PRO A N 1
ATOM 804 C CA . PRO A 1 112 ? 13.971 -13.102 -14.810 1.00 82.75 112 PRO A CA 1
ATOM 805 C C . PRO A 1 112 ? 12.623 -12.815 -15.495 1.00 82.75 112 PRO A C 1
ATOM 807 O O . PRO A 1 112 ? 11.596 -13.320 -15.032 1.00 82.75 112 PRO A O 1
ATOM 810 N N . PRO A 1 113 ? 12.612 -12.110 -16.643 1.00 79.06 113 PRO A N 1
ATOM 811 C CA . PRO A 1 113 ? 11.385 -11.746 -17.365 1.00 79.06 113 PRO A CA 1
ATOM 812 C C . PRO A 1 113 ? 10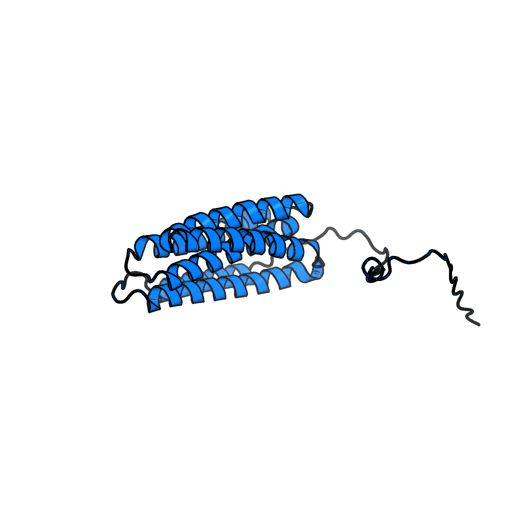.479 -12.935 -17.699 1.00 79.06 113 PRO A C 1
ATOM 814 O O . PRO A 1 113 ? 9.260 -12.826 -17.616 1.00 79.06 113 PRO A O 1
ATOM 817 N N . ALA A 1 114 ? 11.069 -14.100 -17.992 1.00 81.38 114 ALA A N 1
ATOM 818 C CA . ALA A 1 114 ? 10.335 -15.333 -18.285 1.00 81.38 114 ALA A CA 1
ATOM 819 C C . ALA A 1 114 ? 9.380 -15.761 -17.153 1.00 81.38 114 ALA A C 1
ATOM 821 O O . ALA A 1 114 ? 8.365 -16.405 -17.406 1.00 81.38 114 ALA A O 1
ATOM 822 N N . TYR A 1 115 ? 9.682 -15.383 -15.907 1.00 83.56 115 TYR A N 1
ATOM 823 C CA . TYR A 1 115 ? 8.876 -15.716 -14.735 1.00 83.56 115 TYR A CA 1
ATOM 824 C C . TYR A 1 115 ? 8.024 -14.546 -14.226 1.00 83.56 115 TYR A C 1
ATOM 826 O O . TYR A 1 115 ? 7.296 -14.724 -13.250 1.00 83.56 115 TYR A O 1
ATOM 834 N N . HIS A 1 116 ? 8.062 -13.368 -14.866 1.00 82.50 116 HIS A N 1
ATOM 835 C CA . HIS A 1 116 ? 7.301 -12.187 -14.421 1.00 82.50 116 HIS A CA 1
ATOM 836 C C . HIS A 1 116 ? 5.797 -12.450 -14.386 1.00 82.50 116 HIS A C 1
ATOM 838 O O . HIS A 1 116 ? 5.143 -12.138 -13.393 1.00 82.50 116 HIS A O 1
ATOM 844 N N . SER A 1 117 ? 5.257 -13.104 -15.415 1.00 81.06 117 SER A N 1
ATOM 845 C CA . SER A 1 117 ? 3.831 -13.450 -15.487 1.00 81.06 117 SER A CA 1
ATOM 846 C C . SER A 1 117 ? 3.403 -14.407 -14.366 1.00 81.06 117 SER A C 1
ATOM 848 O O . SER A 1 117 ? 2.335 -14.253 -13.770 1.00 81.06 117 SER A O 1
ATOM 850 N N . SER A 1 118 ? 4.244 -15.386 -14.029 1.00 84.75 118 SER A N 1
ATOM 851 C CA . SER A 1 118 ? 3.991 -16.332 -12.937 1.00 84.75 118 SER A CA 1
ATOM 852 C C . SER A 1 118 ? 4.116 -15.679 -11.565 1.00 84.75 118 SER A C 1
ATOM 854 O O . SER A 1 118 ? 3.263 -15.911 -10.708 1.00 84.75 118 SER A O 1
ATOM 856 N N . LEU A 1 119 ? 5.118 -14.818 -11.368 1.00 86.31 119 LEU A N 1
ATOM 857 C CA . LEU A 1 119 ? 5.287 -14.075 -10.124 1.00 86.31 119 LEU A CA 1
ATOM 858 C C . LEU A 1 119 ? 4.111 -13.130 -9.886 1.00 86.31 119 LEU A C 1
ATOM 860 O O . LEU A 1 119 ? 3.554 -13.122 -8.792 1.00 86.31 119 LEU A O 1
ATOM 864 N N . PHE A 1 120 ? 3.689 -12.385 -10.908 1.00 84.38 120 PHE A N 1
ATOM 865 C CA . PHE A 1 120 ? 2.544 -11.482 -10.812 1.00 84.38 120 PHE A CA 1
ATOM 866 C C . PHE A 1 120 ? 1.265 -12.224 -10.394 1.00 84.38 120 PHE A C 1
ATOM 868 O O . PHE A 1 120 ? 0.572 -11.792 -9.472 1.00 84.38 120 PHE A O 1
ATOM 875 N N . ARG A 1 121 ? 0.991 -13.392 -10.993 1.00 84.06 121 ARG A N 1
ATOM 876 C CA . ARG A 1 121 ? -0.141 -14.247 -10.593 1.00 84.06 121 ARG A CA 1
ATOM 877 C C . ARG A 1 121 ? -0.035 -14.703 -9.140 1.00 84.06 121 ARG A C 1
ATOM 879 O O . ARG A 1 121 ? -1.010 -14.588 -8.401 1.00 84.06 121 ARG A O 1
ATOM 886 N N . LEU A 1 122 ? 1.137 -15.178 -8.717 1.00 86.94 122 LEU A N 1
ATOM 887 C CA . LEU A 1 122 ? 1.364 -15.606 -7.336 1.00 86.94 122 LEU A CA 1
ATOM 888 C C . LEU A 1 122 ? 1.139 -14.456 -6.344 1.00 86.94 122 LEU A C 1
ATOM 890 O O . LEU A 1 122 ? 0.466 -14.637 -5.332 1.00 86.94 122 LEU A O 1
ATOM 894 N N . MET A 1 123 ? 1.664 -13.269 -6.649 1.00 87.06 123 MET A N 1
ATOM 895 C CA . MET A 1 123 ? 1.537 -12.091 -5.791 1.00 87.06 123 MET A CA 1
ATOM 896 C C . MET A 1 123 ? 0.100 -11.586 -5.701 1.00 87.06 123 MET A C 1
ATOM 898 O O . MET A 1 123 ? -0.328 -11.221 -4.612 1.00 87.06 123 MET A O 1
ATOM 902 N N . ASN A 1 124 ? -0.677 -11.637 -6.786 1.00 84.62 124 ASN A N 1
ATOM 903 C CA . ASN A 1 124 ? -2.102 -11.297 -6.734 1.00 84.62 124 ASN A CA 1
ATOM 904 C C . ASN A 1 124 ? -2.904 -12.264 -5.857 1.00 84.62 124 ASN A C 1
ATOM 906 O O . ASN A 1 124 ? -3.761 -11.825 -5.090 1.00 84.62 124 ASN A O 1
ATOM 910 N N . VAL A 1 125 ? -2.615 -13.569 -5.929 1.00 86.12 125 VAL A N 1
ATOM 911 C CA . VAL A 1 125 ? -3.257 -14.570 -5.061 1.00 86.12 125 VAL A CA 1
ATOM 912 C C . VAL A 1 125 ? -2.898 -14.317 -3.595 1.00 86.12 125 VAL A C 1
ATOM 914 O O . VAL A 1 125 ? -3.785 -14.307 -2.741 1.00 86.12 125 VAL A O 1
ATOM 917 N N . LEU A 1 126 ? -1.620 -14.055 -3.298 1.00 89.19 126 LEU A N 1
ATOM 918 C CA . LEU A 1 126 ? -1.170 -13.711 -1.946 1.00 89.19 126 LEU A CA 1
ATOM 919 C C . LEU A 1 126 ? -1.831 -12.429 -1.438 1.00 89.19 126 LEU A C 1
ATOM 921 O O . LEU A 1 126 ? -2.318 -12.396 -0.311 1.00 89.19 126 LEU A O 1
ATOM 925 N N . PHE A 1 127 ? -1.886 -11.393 -2.274 1.00 87.31 127 PHE A N 1
ATOM 926 C CA . PHE A 1 127 ? -2.511 -10.119 -1.943 1.00 87.31 127 PHE A CA 1
ATOM 927 C C . PHE A 1 127 ? -3.982 -10.295 -1.565 1.00 87.31 127 PHE A C 1
ATOM 929 O O . PHE A 1 127 ? -4.410 -9.861 -0.497 1.00 87.31 127 PHE A O 1
ATOM 936 N N . ALA A 1 128 ? -4.741 -11.002 -2.401 1.00 85.75 128 ALA A N 1
ATOM 937 C CA . ALA A 1 128 ? -6.130 -11.327 -2.119 1.00 85.75 128 ALA A CA 1
ATOM 938 C C . ALA A 1 128 ? -6.291 -12.137 -0.828 1.00 85.75 128 ALA A C 1
ATOM 940 O O . ALA A 1 128 ? -7.177 -11.839 -0.028 1.00 85.75 128 ALA A O 1
ATOM 941 N N . GLY A 1 129 ? -5.419 -13.121 -0.593 1.00 87.56 129 GLY A N 1
ATOM 942 C CA . GLY A 1 129 ? -5.403 -13.901 0.642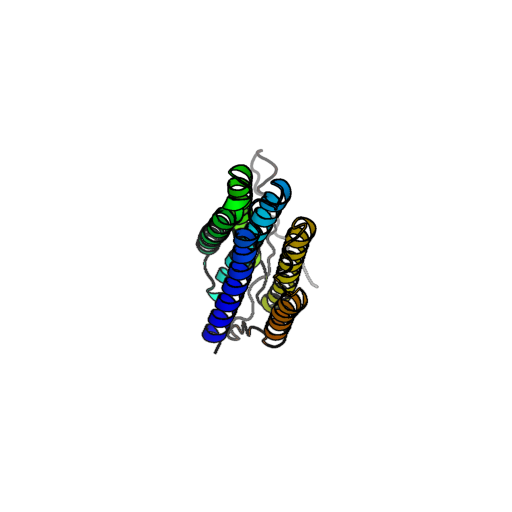 1.00 87.56 129 GLY A CA 1
ATOM 943 C C . GLY A 1 129 ? -5.201 -13.029 1.883 1.00 87.56 129 GLY A C 1
ATOM 944 O O . GLY A 1 129 ? -5.955 -13.149 2.847 1.00 87.56 129 GLY A O 1
ATOM 945 N N . VAL A 1 130 ? -4.241 -12.100 1.847 1.00 89.69 130 VAL A N 1
ATOM 946 C CA . VAL A 1 130 ? -3.993 -11.170 2.960 1.00 89.69 130 VAL A CA 1
ATOM 947 C C . VAL A 1 130 ? -5.183 -10.237 3.171 1.00 89.69 130 VAL A C 1
ATOM 949 O O . VAL A 1 130 ? -5.638 -10.096 4.303 1.00 89.69 130 VAL A O 1
ATOM 952 N N . LEU A 1 131 ? -5.747 -9.653 2.112 1.00 85.69 131 LEU A N 1
ATOM 953 C CA . LEU A 1 131 ? -6.937 -8.805 2.233 1.00 85.69 131 LEU A CA 1
ATOM 954 C C . LEU A 1 131 ? -8.136 -9.557 2.832 1.00 85.69 131 LEU A C 1
ATOM 956 O O . LEU A 1 131 ? -8.861 -9.002 3.657 1.00 85.69 131 LEU A O 1
ATOM 960 N N . LEU A 1 132 ? -8.335 -10.824 2.456 1.00 86.06 132 LEU A N 1
ATOM 961 C CA . LEU A 1 132 ? -9.366 -11.691 3.032 1.00 86.06 132 LEU A CA 1
ATOM 962 C C . LEU A 1 132 ? -9.133 -11.956 4.520 1.00 86.06 132 LEU A C 1
ATOM 964 O O . LEU A 1 132 ? -10.082 -11.898 5.302 1.00 86.06 132 LEU A O 1
ATOM 968 N N . LEU A 1 133 ? -7.886 -12.204 4.921 1.00 87.56 133 LEU A N 1
ATOM 969 C CA . LEU A 1 133 ? -7.522 -12.380 6.327 1.00 87.56 133 LEU A CA 1
ATOM 970 C C . LEU A 1 133 ? -7.764 -11.101 7.135 1.00 87.56 133 LEU A C 1
ATOM 972 O O . LEU A 1 133 ? -8.353 -11.170 8.209 1.00 87.56 133 LEU A O 1
ATOM 976 N N . VAL A 1 134 ? -7.387 -9.935 6.604 1.00 86.44 134 VAL A N 1
ATOM 977 C CA . VAL A 1 134 ? -7.641 -8.635 7.247 1.00 86.44 134 VAL A CA 1
ATOM 978 C C . VAL A 1 134 ? -9.137 -8.379 7.389 1.00 86.44 134 VAL A C 1
ATOM 980 O O . VAL A 1 134 ? -9.601 -7.978 8.454 1.00 86.44 134 VAL A O 1
ATOM 983 N N . PHE A 1 135 ? -9.920 -8.669 6.351 1.00 83.62 135 PHE A N 1
ATOM 984 C CA . PHE A 1 135 ? -11.373 -8.546 6.408 1.00 83.62 135 PHE A CA 1
ATOM 985 C C . PHE A 1 135 ? -11.993 -9.468 7.469 1.00 83.62 135 PHE A C 1
ATOM 987 O O . PHE A 1 135 ? -12.849 -9.035 8.241 1.00 83.62 135 PHE A O 1
ATOM 994 N N . GLN A 1 136 ? -11.546 -10.725 7.547 1.00 82.94 136 GLN A N 1
ATOM 995 C CA . GLN A 1 136 ? -11.994 -11.663 8.581 1.00 82.94 136 GLN A CA 1
ATOM 996 C C . GLN A 1 136 ? -11.590 -11.209 9.985 1.00 82.94 136 GLN A C 1
ATOM 998 O O . GLN A 1 136 ? -12.403 -11.303 10.901 1.00 82.94 136 GLN A O 1
ATOM 1003 N N . LEU A 1 137 ? -10.381 -10.671 10.152 1.00 84.81 137 LEU A N 1
ATOM 1004 C CA . LEU A 1 137 ? -9.900 -10.136 11.423 1.00 84.81 137 LEU A CA 1
ATOM 1005 C C . LEU A 1 137 ? -10.785 -8.983 11.914 1.00 84.81 137 LEU A C 1
ATOM 1007 O O . LEU A 1 137 ? -11.239 -8.995 13.056 1.00 84.81 137 LEU A O 1
ATOM 1011 N N . ILE A 1 138 ? -11.086 -8.021 11.035 1.00 79.69 138 ILE A N 1
ATOM 1012 C CA . ILE A 1 138 ? -11.953 -6.881 11.363 1.00 79.69 138 ILE A CA 1
ATOM 1013 C C . ILE A 1 138 ? -13.349 -7.374 11.773 1.00 79.69 138 ILE A C 1
ATOM 1015 O O . ILE A 1 138 ? -13.895 -6.908 12.770 1.00 79.69 138 ILE A O 1
ATOM 1019 N N . ARG A 1 139 ? -13.911 -8.361 11.060 1.00 77.44 139 ARG A N 1
ATOM 1020 C CA . ARG A 1 139 ? -15.221 -8.948 11.397 1.00 77.44 139 ARG A CA 1
ATOM 1021 C C . ARG A 1 139 ? -15.218 -9.749 12.693 1.00 77.44 139 ARG A C 1
ATOM 1023 O O . ARG A 1 139 ? -16.212 -9.713 13.405 1.00 77.44 139 ARG A O 1
ATOM 1030 N N . GLY A 1 140 ? -14.142 -10.479 12.978 1.00 74.94 140 GLY A N 1
ATOM 1031 C CA . GLY A 1 140 ? -14.010 -11.267 14.202 1.00 74.94 140 GLY A CA 1
ATOM 1032 C C . GLY A 1 140 ? -13.961 -10.399 15.459 1.00 74.94 140 GLY A C 1
ATOM 1033 O O . GLY A 1 140 ? -14.435 -10.822 16.507 1.00 74.94 140 GLY A O 1
ATOM 1034 N N . CYS A 1 141 ? -13.434 -9.177 15.346 1.00 72.19 141 CYS A N 1
ATOM 1035 C CA . CYS A 1 141 ? -13.390 -8.214 16.446 1.00 72.19 141 CYS A CA 1
ATOM 1036 C C . CYS A 1 141 ? -14.607 -7.275 16.507 1.00 72.19 141 CYS A C 1
ATOM 1038 O O . CYS A 1 141 ? -14.886 -6.723 17.567 1.00 72.19 141 CYS A O 1
ATOM 1040 N N . ALA A 1 142 ? -15.333 -7.067 15.405 1.00 66.81 142 ALA A N 1
ATOM 1041 C CA . ALA A 1 142 ? -16.524 -6.221 15.385 1.00 66.81 142 ALA A CA 1
ATOM 1042 C C . ALA A 1 142 ? -17.753 -6.995 15.898 1.00 66.81 142 ALA A C 1
ATOM 1044 O O . ALA A 1 142 ? -18.461 -7.652 15.138 1.00 66.81 142 ALA A O 1
ATOM 1045 N N . GLU A 1 143 ? -18.036 -6.888 17.198 1.00 57.72 143 GLU A N 1
ATOM 1046 C CA . GLU A 1 143 ? -19.081 -7.662 17.890 1.00 57.72 143 GLU A CA 1
ATOM 1047 C C . GLU A 1 143 ? -20.524 -7.326 17.447 1.00 57.72 143 GLU A C 1
ATOM 1049 O O . GLU A 1 143 ? -21.468 -8.032 17.805 1.00 57.72 143 GLU A O 1
ATOM 1054 N N . LYS A 1 144 ? -20.744 -6.276 16.634 1.00 48.59 144 LYS A N 1
ATOM 1055 C CA . LYS A 1 144 ? -22.112 -5.889 16.241 1.00 48.59 144 LYS A CA 1
ATOM 1056 C C . LYS A 1 144 ? -22.311 -5.205 14.887 1.00 48.59 144 LYS A C 1
ATOM 1058 O O . LYS A 1 144 ? -23.464 -4.927 14.553 1.00 48.59 144 LYS A O 1
ATOM 1063 N N . ASP A 1 145 ? -21.276 -4.957 14.081 1.00 51.12 145 ASP A N 1
ATOM 1064 C CA . ASP A 1 145 ? -21.462 -4.199 12.834 1.00 51.12 145 ASP A CA 1
ATOM 1065 C C . ASP A 1 145 ? -21.563 -5.094 11.588 1.00 51.12 145 ASP A C 1
ATOM 1067 O O . ASP A 1 145 ? -20.595 -5.585 11.003 1.00 51.12 145 ASP A O 1
ATOM 1071 N N . ARG A 1 146 ? -22.813 -5.349 11.201 1.00 57.16 146 ARG A N 1
ATOM 1072 C CA . ARG A 1 146 ? -23.237 -6.268 10.141 1.00 57.16 146 ARG A CA 1
ATOM 1073 C C . ARG A 1 146 ? -23.492 -5.504 8.839 1.00 57.16 146 ARG A C 1
ATOM 1075 O O . ARG A 1 146 ? -24.600 -5.563 8.314 1.00 57.16 146 ARG A O 1
ATOM 1082 N N . ARG A 1 147 ? -22.509 -4.752 8.325 1.00 51.25 147 ARG A N 1
ATOM 1083 C CA . ARG A 1 147 ? -22.744 -3.856 7.167 1.00 51.25 147 ARG A CA 1
ATOM 1084 C C . ARG A 1 147 ? -21.966 -4.148 5.888 1.00 51.25 147 ARG A C 1
ATOM 1086 O O . ARG A 1 147 ? -22.405 -3.736 4.819 1.00 51.25 147 ARG A O 1
ATOM 1093 N N . GLY A 1 148 ? -20.902 -4.943 5.947 1.00 54.97 148 GLY A N 1
ATOM 1094 C CA . GLY A 1 148 ? -20.298 -5.527 4.749 1.00 54.97 148 GLY A CA 1
ATOM 1095 C C . GLY A 1 148 ? -20.900 -6.899 4.473 1.00 54.97 148 GLY A C 1
ATOM 1096 O O . GLY A 1 148 ? -20.665 -7.824 5.249 1.00 54.97 148 GLY A O 1
ATOM 1097 N N . SER A 1 149 ? -21.650 -7.066 3.379 1.00 67.25 149 SER A N 1
ATOM 1098 C CA . SER A 1 149 ? -22.011 -8.412 2.919 1.00 67.25 149 SER A CA 1
ATOM 1099 C C . SER A 1 149 ? -20.711 -9.151 2.587 1.00 67.25 149 SER A C 1
ATOM 1101 O O . SER A 1 149 ? -20.047 -8.759 1.625 1.00 67.25 149 SER A O 1
ATOM 1103 N N . PRO A 1 150 ? -20.313 -10.198 3.337 1.00 71.19 150 PRO A N 1
ATOM 1104 C CA . PRO A 1 150 ? -19.043 -10.887 3.097 1.00 71.19 150 PRO A CA 1
ATOM 1105 C C . PRO A 1 150 ? -18.979 -11.427 1.671 1.00 71.19 150 PRO A C 1
ATOM 1107 O O . PRO A 1 150 ? -17.936 -11.384 1.035 1.00 71.19 150 PRO A O 1
ATOM 1110 N N . ILE A 1 151 ? -20.136 -11.819 1.141 1.00 75.69 151 ILE A N 1
ATOM 1111 C CA . ILE A 1 151 ? -20.319 -12.260 -0.237 1.00 75.69 151 ILE A CA 1
ATOM 1112 C C . ILE A 1 151 ? -19.857 -11.191 -1.231 1.00 75.69 151 ILE A C 1
ATOM 1114 O O . ILE A 1 151 ? -19.188 -11.539 -2.188 1.00 75.69 151 ILE A O 1
ATOM 1118 N N . VAL A 1 152 ? -20.130 -9.901 -0.998 1.00 77.00 152 VAL A N 1
ATOM 1119 C CA . VAL A 1 152 ? -19.700 -8.822 -1.905 1.00 77.00 152 VAL A CA 1
ATOM 1120 C C . VAL A 1 152 ? -18.182 -8.671 -1.884 1.00 77.00 152 VAL A C 1
ATOM 1122 O O . VAL A 1 152 ? -17.581 -8.548 -2.942 1.00 77.00 152 VAL A O 1
ATOM 1125 N N . PHE A 1 153 ? -17.541 -8.753 -0.715 1.00 79.06 153 PHE A N 1
ATOM 1126 C CA . PHE A 1 153 ? -16.079 -8.690 -0.634 1.00 79.06 153 PHE A CA 1
ATOM 1127 C C . PHE A 1 153 ? -15.419 -9.893 -1.320 1.00 79.06 153 PHE A C 1
ATOM 1129 O O . PHE A 1 153 ? -14.529 -9.720 -2.149 1.00 79.06 153 PHE A O 1
ATOM 1136 N N . PHE A 1 154 ? -15.907 -11.105 -1.043 1.00 82.69 154 PHE A N 1
ATOM 1137 C CA . PHE A 1 154 ? -15.445 -12.322 -1.714 1.00 82.69 154 PHE A CA 1
ATOM 1138 C C . PHE A 1 154 ? -15.682 -12.273 -3.227 1.00 82.69 154 PHE A C 1
ATOM 1140 O O . PHE A 1 154 ? -14.816 -12.699 -3.984 1.00 82.69 154 PHE A O 1
ATOM 1147 N N . LEU A 1 155 ? -16.815 -11.728 -3.677 1.00 83.25 155 LEU A N 1
ATOM 1148 C CA . LEU A 1 155 ? -17.136 -11.582 -5.095 1.00 83.25 155 LEU A CA 1
ATOM 1149 C C . LEU A 1 155 ? -16.208 -10.560 -5.756 1.00 83.25 155 LEU A C 1
ATOM 1151 O O . LEU A 1 155 ? -15.653 -10.860 -6.803 1.00 83.25 155 LEU A O 1
ATOM 1155 N N . VAL A 1 156 ? -15.961 -9.402 -5.137 1.00 81.38 156 VAL A N 1
ATOM 1156 C CA . VAL A 1 156 ? -15.041 -8.381 -5.671 1.00 81.38 156 VAL A CA 1
ATOM 1157 C C . VAL A 1 156 ? -13.606 -8.910 -5.742 1.00 81.38 156 VAL A C 1
ATOM 1159 O O . VAL A 1 156 ? -12.955 -8.763 -6.773 1.00 81.38 156 VAL A O 1
ATOM 1162 N N . VAL A 1 157 ? -13.118 -9.573 -4.688 1.00 81.56 157 VAL A N 1
ATOM 1163 C CA . VAL A 1 157 ? -11.779 -10.184 -4.676 1.00 81.56 157 VAL A CA 1
ATOM 1164 C C . VAL A 1 157 ? -11.688 -11.340 -5.679 1.00 81.56 157 VAL A C 1
ATOM 1166 O O . VAL A 1 157 ? -10.700 -11.451 -6.402 1.00 81.56 157 VAL A O 1
ATOM 1169 N N . GLY A 1 158 ? -12.723 -12.177 -5.774 1.00 80.44 158 GLY A N 1
ATOM 1170 C CA . GLY A 1 158 ? -12.801 -13.274 -6.739 1.00 80.44 158 GLY A CA 1
ATOM 1171 C C . GLY A 1 158 ? -12.847 -12.782 -8.185 1.00 80.44 158 GLY A C 1
ATOM 1172 O O . GLY A 1 158 ? -12.156 -13.327 -9.041 1.00 80.44 158 GLY A O 1
ATOM 1173 N N . LEU A 1 159 ? -13.589 -11.705 -8.448 1.00 80.38 159 LEU A N 1
ATOM 1174 C CA . LEU A 1 159 ? -13.632 -11.035 -9.743 1.00 80.38 159 LEU A CA 1
ATOM 1175 C C . LEU A 1 159 ? -12.267 -10.433 -10.091 1.00 80.38 159 LEU A C 1
ATOM 1177 O O . LEU A 1 159 ? -11.795 -10.607 -11.210 1.00 80.38 159 LEU A O 1
ATOM 1181 N N . PHE A 1 160 ? -11.599 -9.786 -9.133 1.00 79.50 160 PHE A N 1
ATOM 1182 C CA . PHE A 1 160 ? -10.236 -9.283 -9.309 1.00 79.50 160 PHE A CA 1
ATOM 1183 C C . PHE A 1 160 ? -9.244 -10.413 -9.637 1.00 79.50 160 PHE A C 1
ATOM 1185 O O . PHE A 1 160 ? -8.424 -10.274 -10.548 1.00 79.50 160 PHE A O 1
ATOM 1192 N N . LEU A 1 161 ? -9.345 -11.563 -8.959 1.00 80.62 161 LEU A N 1
ATOM 1193 C CA . LEU A 1 161 ? -8.540 -12.744 -9.283 1.00 80.62 161 LEU A CA 1
ATOM 1194 C C . LEU A 1 161 ? -8.840 -13.279 -10.682 1.00 80.62 161 LEU A C 1
ATOM 1196 O O . LEU A 1 161 ? -7.913 -13.583 -11.423 1.00 80.62 161 LEU A O 1
ATOM 1200 N N . ALA A 1 162 ? -10.116 -13.377 -11.054 1.00 78.12 162 ALA A N 1
ATOM 1201 C CA . ALA A 1 162 ? -10.512 -13.846 -12.374 1.00 78.12 162 ALA A CA 1
ATOM 1202 C C . ALA A 1 162 ? -9.947 -12.925 -13.463 1.00 78.12 162 ALA A C 1
ATOM 1204 O O . ALA A 1 162 ? -9.255 -13.394 -14.362 1.00 78.12 162 ALA A O 1
ATOM 1205 N N . ILE A 1 163 ? -10.146 -11.610 -13.341 1.00 73.38 163 ILE A N 1
ATOM 1206 C CA . ILE A 1 163 ? -9.625 -10.626 -14.299 1.00 73.38 163 ILE A CA 1
ATOM 1207 C C . ILE A 1 163 ? -8.095 -10.724 -14.373 1.00 73.38 163 ILE A C 1
ATOM 1209 O O . ILE A 1 163 ? -7.539 -10.875 -15.455 1.00 73.38 163 ILE A O 1
ATOM 1213 N N . SER A 1 164 ? -7.396 -10.726 -13.238 1.00 70.25 164 SER A N 1
ATOM 1214 C CA . SER A 1 164 ? -5.928 -10.822 -13.243 1.00 70.25 164 SER A CA 1
ATOM 1215 C C . SER A 1 164 ? -5.384 -12.165 -13.749 1.00 70.25 164 SER A C 1
ATOM 1217 O O . SER A 1 164 ? -4.245 -12.221 -14.208 1.00 70.25 164 SER A O 1
ATOM 1219 N N . HIS A 1 165 ? -6.172 -13.242 -13.695 1.00 71.25 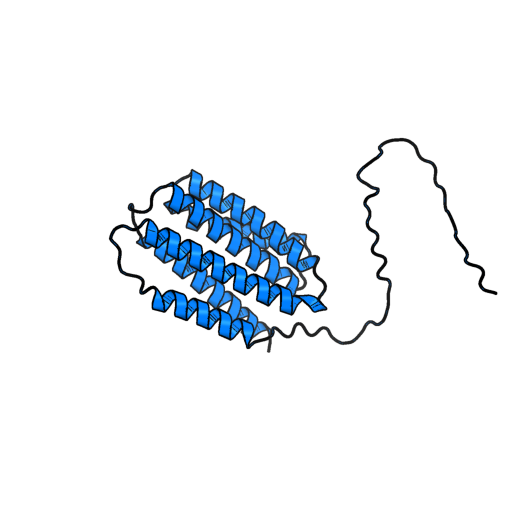165 HIS A N 1
ATOM 1220 C CA . HIS A 1 165 ? -5.805 -14.543 -14.250 1.00 71.25 165 HIS A CA 1
ATOM 1221 C C . HIS A 1 165 ? -6.035 -14.622 -15.765 1.00 71.25 165 HIS A C 1
ATOM 1223 O O . HIS A 1 165 ? -5.186 -15.150 -16.482 1.00 71.25 165 HIS A O 1
ATOM 1229 N N . PHE A 1 166 ? -7.165 -14.094 -16.250 1.00 68.00 166 PHE A N 1
ATOM 1230 C CA . PHE A 1 166 ? -7.549 -14.143 -17.665 1.00 68.00 166 PHE A CA 1
ATOM 1231 C C . PHE A 1 166 ? -6.827 -13.113 -18.535 1.00 68.00 166 PHE A C 1
ATOM 1233 O O . PHE A 1 166 ? -6.719 -13.325 -19.740 1.00 68.00 166 PHE A O 1
ATOM 1240 N N . PHE A 1 167 ? -6.307 -12.032 -17.949 1.00 63.88 167 PHE A N 1
ATOM 1241 C CA . PHE A 1 167 ? -5.461 -11.066 -18.646 1.00 63.88 167 PHE A CA 1
ATOM 1242 C C . PHE A 1 167 ? -3.987 -11.341 -18.323 1.00 63.88 167 PHE A C 1
ATOM 1244 O O . PHE A 1 167 ? -3.454 -10.768 -17.368 1.00 63.88 167 PHE A O 1
ATOM 1251 N N . PRO A 1 168 ? -3.294 -12.212 -19.086 1.00 58.88 168 PRO A N 1
ATOM 1252 C CA . PRO A 1 168 ? -1.850 -12.298 -18.983 1.00 58.88 168 PRO A CA 1
ATOM 1253 C C . PRO A 1 168 ? -1.288 -10.924 -19.339 1.00 58.88 168 PRO A C 1
ATOM 1255 O O . PRO A 1 168 ? -1.514 -10.412 -20.434 1.00 58.88 168 PRO A O 1
ATOM 1258 N N . VAL A 1 169 ? -0.570 -10.306 -18.403 1.00 56.84 169 VAL A N 1
ATOM 1259 C CA . VAL A 1 169 ? 0.249 -9.142 -18.730 1.00 56.84 169 VAL A CA 1
ATOM 1260 C C . VAL A 1 169 ? 1.319 -9.653 -19.692 1.00 56.84 169 VAL A C 1
ATOM 1262 O O . VAL A 1 169 ? 2.256 -10.336 -19.275 1.00 56.84 169 VAL A O 1
ATOM 1265 N N . GLY A 1 170 ? 1.120 -9.395 -20.985 1.00 50.66 170 GLY A N 1
ATOM 1266 C CA . GLY A 1 170 ? 2.104 -9.629 -22.032 1.00 50.66 170 GLY A CA 1
ATOM 1267 C C . GLY A 1 170 ? 3.274 -8.686 -21.809 1.00 50.66 170 GLY A C 1
ATOM 1268 O O . GLY A 1 170 ? 3.315 -7.589 -22.356 1.00 50.66 170 GLY A O 1
ATOM 1269 N N . VAL A 1 171 ? 4.207 -9.081 -20.946 1.00 54.28 171 VAL A N 1
ATOM 1270 C CA . VAL A 1 171 ? 5.535 -8.465 -20.880 1.00 54.28 171 VAL A CA 1
ATOM 1271 C C . VAL A 1 171 ? 6.360 -9.088 -22.009 1.00 54.28 171 VAL A C 1
ATOM 1273 O O . VAL A 1 171 ? 7.322 -9.816 -21.769 1.00 54.28 171 VAL A O 1
ATOM 1276 N N . ASP A 1 172 ? 5.929 -8.880 -23.254 1.00 44.78 172 ASP A N 1
ATOM 1277 C CA . ASP A 1 172 ? 6.676 -9.322 -24.426 1.00 44.78 172 ASP A CA 1
ATOM 1278 C C . ASP A 1 172 ? 7.892 -8.404 -24.572 1.00 44.78 172 ASP A C 1
ATOM 1280 O O . ASP A 1 172 ? 7.769 -7.205 -24.835 1.00 44.78 172 ASP A O 1
ATOM 1284 N N . ARG A 1 173 ? 9.096 -8.950 -24.360 1.00 49.38 173 ARG A N 1
ATOM 1285 C CA . ARG A 1 173 ? 10.318 -8.273 -24.801 1.00 49.38 173 ARG A CA 1
ATOM 1286 C C . ARG A 1 173 ? 10.466 -8.473 -26.309 1.00 49.38 173 ARG A C 1
ATOM 1288 O O . ARG A 1 173 ? 10.239 -9.588 -26.773 1.00 49.38 173 ARG A O 1
ATOM 1295 N N . PRO A 1 174 ? 10.911 -7.448 -27.057 1.00 41.34 174 PRO A N 1
ATOM 1296 C CA . PRO A 1 174 ? 11.285 -7.629 -28.450 1.00 41.34 174 PRO A CA 1
ATOM 1297 C C . PRO A 1 174 ? 12.355 -8.721 -28.542 1.00 41.34 174 PRO A C 1
ATOM 1299 O O . PRO A 1 174 ? 13.364 -8.685 -27.830 1.00 41.34 174 PRO A O 1
ATOM 1302 N N . GLU A 1 175 ? 12.103 -9.712 -29.393 1.00 45.09 175 GLU A N 1
ATOM 1303 C CA . GLU A 1 175 ? 13.058 -10.759 -29.729 1.00 45.09 175 GLU A CA 1
ATOM 1304 C C . GLU A 1 175 ? 14.314 -10.118 -30.322 1.00 45.09 175 GLU A C 1
ATOM 1306 O O . GLU A 1 175 ? 14.306 -9.587 -31.431 1.00 45.09 175 GLU A O 1
ATOM 1311 N N . GLY A 1 176 ? 15.399 -10.115 -29.553 1.00 45.78 176 GLY A N 1
ATOM 1312 C CA . GLY A 1 176 ? 16.638 -9.501 -30.001 1.00 45.78 176 GLY A CA 1
ATOM 1313 C C . GLY A 1 176 ? 17.634 -9.278 -28.881 1.00 45.78 176 GLY A C 1
ATOM 1314 O O . GLY A 1 176 ? 17.926 -8.139 -28.550 1.00 45.78 176 GLY A O 1
ATOM 1315 N N . LEU A 1 177 ? 18.155 -10.359 -28.300 1.00 40.38 177 LEU A N 1
ATOM 1316 C CA . LEU A 1 177 ? 19.602 -10.528 -28.126 1.00 40.38 177 LEU A CA 1
ATOM 1317 C C . LEU A 1 177 ? 19.877 -11.972 -27.688 1.00 40.38 177 LEU A C 1
ATOM 1319 O O . LEU A 1 177 ? 19.796 -12.336 -26.514 1.00 40.38 177 LEU A O 1
ATOM 1323 N N . HIS A 1 178 ? 20.195 -12.808 -28.674 1.00 42.12 178 HIS A N 1
ATOM 1324 C CA . HIS A 1 178 ? 20.874 -14.072 -28.446 1.00 42.12 178 HIS A CA 1
ATOM 1325 C C . HIS A 1 178 ? 22.217 -13.802 -27.750 1.00 42.12 178 HIS A C 1
ATOM 1327 O O . HIS A 1 178 ? 23.044 -13.054 -28.261 1.00 42.12 178 HIS A O 1
ATOM 1333 N N . GLY A 1 179 ? 22.432 -14.473 -26.618 1.00 41.25 179 GLY A N 1
ATOM 1334 C CA . GLY A 1 179 ? 23.753 -14.861 -26.130 1.00 41.25 179 GLY A CA 1
ATOM 1335 C C . GLY A 1 179 ? 24.645 -13.760 -25.557 1.00 41.25 179 GLY A C 1
ATOM 1336 O O . GLY A 1 179 ? 25.493 -13.220 -26.256 1.00 41.25 179 GLY A O 1
ATOM 1337 N N . GLN A 1 180 ? 24.612 -13.588 -24.234 1.00 34.84 180 GLN A N 1
ATOM 1338 C CA . GLN A 1 180 ? 25.866 -13.441 -23.493 1.00 34.84 180 GLN A CA 1
ATOM 1339 C C . GLN A 1 180 ? 25.700 -13.810 -22.014 1.00 34.84 180 GLN A C 1
ATOM 1341 O O . GLN A 1 180 ? 25.126 -13.074 -21.221 1.00 34.84 180 GLN A O 1
ATOM 1346 N N . ASN A 1 181 ? 26.256 -14.971 -21.670 1.00 33.25 181 ASN A N 1
ATOM 1347 C CA . ASN A 1 181 ? 26.853 -15.286 -20.377 1.00 33.25 181 ASN A CA 1
ATOM 1348 C C . ASN A 1 181 ? 25.960 -15.140 -19.137 1.00 33.25 181 ASN A C 1
ATOM 1350 O O . ASN A 1 181 ? 26.111 -14.227 -18.328 1.00 33.25 181 ASN A O 1
ATOM 1354 N N . SER A 1 182 ? 25.171 -16.184 -18.880 1.00 40.41 182 SER A N 1
ATOM 1355 C CA . SER A 1 182 ? 24.848 -16.619 -17.521 1.00 40.41 182 SER A CA 1
ATOM 1356 C C . SER A 1 182 ? 26.122 -17.084 -16.797 1.00 40.41 182 SER A C 1
ATOM 1358 O O . SER A 1 182 ? 26.308 -18.266 -16.520 1.00 40.41 182 SER A O 1
ATOM 1360 N N . VAL A 1 183 ? 27.022 -16.148 -16.492 1.00 37.62 183 VAL A N 1
ATOM 1361 C CA . VAL A 1 183 ? 27.972 -16.305 -15.394 1.00 37.62 183 VAL A CA 1
ATOM 1362 C C . VAL A 1 183 ? 27.249 -15.770 -14.169 1.00 37.62 183 VAL A C 1
ATOM 1364 O O . VAL A 1 183 ? 27.296 -14.583 -13.854 1.00 37.62 183 VAL A O 1
ATOM 1367 N N . PHE A 1 184 ? 26.541 -16.672 -13.491 1.00 39.94 184 PHE A N 1
ATOM 1368 C CA . PHE A 1 184 ? 26.168 -16.507 -12.092 1.00 39.94 184 PHE A CA 1
ATOM 1369 C C . PHE A 1 184 ? 27.472 -16.385 -11.286 1.00 39.94 184 PHE A C 1
ATOM 1371 O O . PHE A 1 184 ? 27.998 -17.357 -10.749 1.00 39.94 184 PHE A O 1
ATOM 1378 N N . LYS A 1 185 ? 28.045 -15.178 -11.238 1.00 31.41 185 LYS A N 1
ATOM 1379 C CA . LYS A 1 185 ? 29.086 -14.828 -10.275 1.00 31.41 185 LYS A CA 1
ATOM 1380 C C . LYS A 1 185 ? 28.380 -14.611 -8.943 1.00 31.41 185 LYS A C 1
ATOM 1382 O O . LYS A 1 185 ? 28.002 -13.504 -8.575 1.00 31.41 185 LYS A O 1
ATOM 1387 N N . PHE A 1 186 ? 28.159 -15.718 -8.246 1.00 37.25 186 PHE A N 1
ATOM 1388 C CA . PHE A 1 186 ? 27.827 -15.718 -6.833 1.00 37.25 186 PHE A CA 1
ATOM 1389 C C . PHE A 1 186 ? 29.062 -15.171 -6.100 1.00 37.25 186 PHE A C 1
ATOM 1391 O O . PHE A 1 186 ? 29.965 -15.927 -5.746 1.00 37.25 186 PHE A O 1
ATOM 1398 N N . SER A 1 187 ? 29.164 -13.843 -5.945 1.00 36.72 187 SER A N 1
ATOM 1399 C CA . SER A 1 187 ? 30.166 -13.236 -5.060 1.00 36.72 187 SER A CA 1
ATOM 1400 C C . SER A 1 187 ? 29.737 -13.491 -3.613 1.00 36.72 187 SER A C 1
ATOM 1402 O O . SER A 1 187 ? 29.217 -12.624 -2.920 1.00 36.72 187 SER A O 1
ATOM 1404 N N . LEU A 1 188 ? 29.911 -14.742 -3.179 1.00 40.69 188 LEU A N 1
ATOM 1405 C CA . LEU A 1 188 ? 29.948 -15.147 -1.770 1.00 40.69 188 LEU A CA 1
ATOM 1406 C C . LEU A 1 188 ? 31.316 -14.841 -1.137 1.00 40.69 188 LEU A C 1
ATOM 1408 O O . LEU A 1 188 ? 31.532 -15.138 0.034 1.00 40.69 188 LEU A O 1
ATOM 1412 N N . VAL A 1 189 ? 32.245 -14.270 -1.909 1.00 39.38 189 VAL A N 1
ATOM 1413 C CA . VAL A 1 189 ? 33.655 -14.105 -1.536 1.00 39.38 189 VAL A CA 1
ATOM 1414 C C . VAL A 1 189 ? 33.936 -12.740 -0.888 1.00 39.38 189 VAL A C 1
ATOM 1416 O O . VAL A 1 189 ? 34.919 -12.614 -0.172 1.00 39.38 189 VAL A O 1
ATOM 1419 N N . ASP A 1 190 ? 33.046 -11.749 -1.004 1.00 40.94 190 ASP A N 1
ATOM 1420 C CA . ASP A 1 190 ? 33.279 -10.407 -0.431 1.00 40.94 190 ASP A CA 1
ATOM 1421 C C . ASP A 1 190 ? 32.855 -10.243 1.044 1.00 40.94 190 ASP A C 1
ATOM 1423 O O . ASP A 1 190 ? 32.965 -9.150 1.601 1.00 40.94 190 ASP A O 1
ATOM 1427 N N . ARG A 1 191 ? 32.353 -11.297 1.710 1.00 42.91 191 ARG A N 1
ATOM 1428 C CA . ARG A 1 191 ? 31.866 -11.204 3.107 1.00 42.91 191 ARG A CA 1
ATOM 1429 C C . ARG A 1 191 ? 32.594 -12.039 4.151 1.00 42.91 191 ARG A C 1
ATOM 1431 O O . ARG A 1 191 ? 32.262 -11.918 5.328 1.00 42.91 191 ARG A O 1
ATOM 1438 N N . LEU A 1 192 ? 33.593 -12.830 3.780 1.00 45.34 192 LEU A N 1
ATOM 1439 C CA . LEU A 1 192 ? 34.463 -13.477 4.756 1.00 45.34 192 LEU A CA 1
ATOM 1440 C C . LEU A 1 192 ? 35.914 -13.364 4.295 1.00 45.34 192 LEU A C 1
ATOM 1442 O O . LEU A 1 192 ? 36.233 -13.787 3.194 1.00 45.34 192 LEU A O 1
ATOM 1446 N N . ILE A 1 193 ? 36.764 -12.878 5.209 1.00 38.12 193 ILE A N 1
ATOM 1447 C CA . ILE A 1 193 ? 38.237 -12.770 5.176 1.00 38.12 193 ILE A CA 1
ATOM 1448 C C . ILE A 1 193 ? 38.754 -11.337 4.922 1.00 38.12 193 ILE A C 1
ATOM 1450 O O . ILE A 1 193 ? 39.028 -10.954 3.788 1.00 38.12 193 ILE A O 1
ATOM 1454 N N . PRO A 1 194 ? 39.014 -10.550 5.985 1.00 42.25 194 PRO A N 1
ATOM 1455 C CA . PRO A 1 194 ? 39.911 -9.411 5.913 1.00 42.25 194 PRO A CA 1
ATOM 1456 C C . PRO A 1 194 ? 41.333 -9.880 6.248 1.00 42.25 194 PRO A C 1
ATOM 1458 O O . PRO A 1 194 ? 41.838 -9.540 7.304 1.00 42.25 194 PRO A O 1
ATOM 1461 N N . TYR A 1 195 ? 41.988 -10.697 5.420 1.00 38.81 195 TYR A N 1
ATOM 1462 C CA . TYR A 1 195 ? 43.415 -10.993 5.615 1.00 38.81 195 TYR A CA 1
ATOM 1463 C C . TYR A 1 195 ? 44.118 -11.362 4.307 1.00 38.81 195 TYR A C 1
ATOM 1465 O O . TYR A 1 195 ? 43.858 -12.405 3.725 1.00 38.81 195 TYR A O 1
ATOM 1473 N N . ARG A 1 196 ? 45.076 -10.494 3.953 1.00 37.44 196 ARG A N 1
ATOM 1474 C CA . ARG A 1 196 ? 46.252 -10.690 3.090 1.00 37.44 196 ARG A CA 1
ATOM 1475 C C . ARG A 1 196 ? 46.029 -11.179 1.656 1.00 37.44 196 ARG A C 1
ATOM 1477 O O . ARG A 1 196 ? 45.602 -12.293 1.392 1.00 37.44 196 ARG A O 1
ATOM 1484 N N . GLY A 1 197 ? 46.472 -10.332 0.727 1.00 47.66 197 GLY A N 1
ATOM 1485 C CA . GLY A 1 197 ? 46.574 -10.660 -0.682 1.00 47.66 197 GLY A CA 1
ATOM 1486 C C . GLY A 1 197 ? 47.444 -11.880 -0.959 1.00 47.66 197 GLY A C 1
ATOM 1487 O O . GLY A 1 197 ? 48.455 -12.091 -0.299 1.00 47.66 197 GLY A O 1
ATOM 1488 N N . ILE A 1 198 ? 47.019 -12.620 -1.977 1.00 39.88 198 ILE A N 1
ATOM 1489 C CA . ILE A 1 198 ? 47.807 -13.342 -2.973 1.00 39.88 198 ILE A CA 1
ATOM 1490 C C . ILE A 1 198 ? 46.835 -13.517 -4.153 1.00 39.88 198 ILE A C 1
ATOM 1492 O O . ILE A 1 198 ? 45.768 -14.114 -4.020 1.00 39.88 198 ILE A O 1
ATOM 1496 N N . VAL A 1 199 ? 47.178 -12.923 -5.295 1.00 46.66 199 VAL A N 1
ATOM 1497 C CA . VAL A 1 199 ? 46.517 -13.171 -6.580 1.00 46.66 199 VAL A CA 1
ATOM 1498 C C . VAL A 1 199 ? 47.021 -14.524 -7.074 1.00 46.66 199 VAL A C 1
ATOM 1500 O O . VAL A 1 199 ? 48.219 -14.670 -7.302 1.00 46.66 199 VAL A O 1
ATOM 1503 N N . ILE A 1 200 ? 46.131 -15.504 -7.240 1.00 39.47 200 ILE A N 1
ATOM 1504 C CA . ILE A 1 200 ? 46.418 -16.702 -8.039 1.00 39.47 200 ILE A CA 1
ATOM 1505 C C . ILE A 1 200 ? 45.390 -16.758 -9.164 1.00 39.47 200 ILE A C 1
ATOM 1507 O O . ILE A 1 200 ? 44.242 -17.147 -8.958 1.00 39.47 200 ILE A O 1
ATOM 1511 N N . GLU A 1 201 ? 45.809 -16.350 -10.363 1.00 38.66 201 GLU A N 1
ATOM 1512 C CA . GLU A 1 201 ? 45.131 -16.745 -11.593 1.00 38.66 201 GLU A CA 1
ATOM 1513 C C . GLU A 1 201 ? 45.328 -18.252 -11.793 1.00 38.66 201 GLU A C 1
ATOM 1515 O O . GLU A 1 201 ? 46.433 -18.715 -12.070 1.00 38.66 201 GLU A O 1
ATOM 1520 N N . ALA A 1 202 ? 44.253 -19.030 -11.677 1.00 36.00 202 ALA A N 1
ATOM 1521 C CA . ALA A 1 202 ? 44.233 -20.416 -12.125 1.00 36.00 202 ALA A CA 1
ATOM 1522 C C . ALA A 1 202 ? 43.544 -20.487 -13.496 1.00 36.00 202 ALA A C 1
ATOM 1524 O O . ALA A 1 202 ? 42.318 -20.516 -13.606 1.00 36.00 202 ALA A O 1
ATOM 1525 N N . LYS A 1 203 ? 44.355 -20.489 -14.558 1.00 35.06 203 LYS A N 1
ATOM 1526 C CA . LYS A 1 203 ? 43.936 -20.691 -15.949 1.00 35.06 203 LYS A CA 1
ATOM 1527 C C . LYS A 1 203 ? 43.805 -22.196 -16.213 1.00 35.06 203 LYS A C 1
ATOM 1529 O O . LYS A 1 203 ? 44.807 -22.867 -16.437 1.00 35.06 203 LYS A O 1
ATOM 1534 N N . PHE A 1 204 ? 42.587 -22.741 -16.174 1.00 38.88 204 PHE A N 1
ATOM 1535 C CA . PHE A 1 204 ? 42.336 -24.148 -16.520 1.00 38.88 204 PHE A CA 1
ATOM 1536 C C . PHE A 1 204 ? 41.9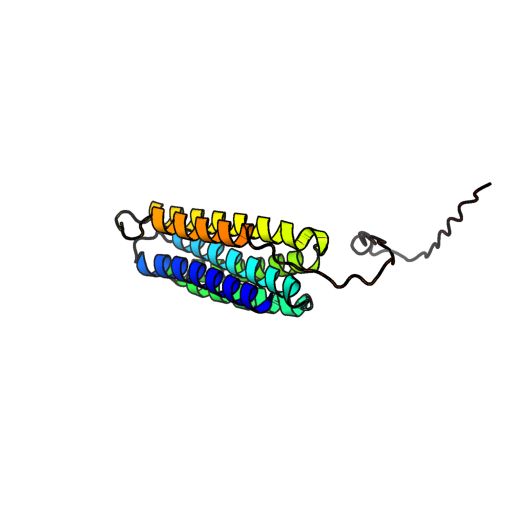78 -24.276 -18.008 1.00 38.88 204 PHE A C 1
ATOM 1538 O O . PHE A 1 204 ? 40.858 -23.988 -18.427 1.00 38.88 204 PHE A O 1
ATOM 1545 N N . SER A 1 205 ? 42.970 -24.675 -18.806 1.00 34.97 205 SER A N 1
ATOM 1546 C CA . SER A 1 205 ? 42.833 -25.050 -20.215 1.00 34.97 205 SER A CA 1
ATOM 1547 C C . SER A 1 205 ? 42.520 -26.543 -20.291 1.00 34.97 205 SER A C 1
ATOM 1549 O O . SER A 1 205 ? 43.385 -27.366 -19.997 1.00 34.97 205 SER A O 1
ATOM 1551 N N . TRP A 1 206 ? 41.292 -26.901 -20.663 1.00 34.34 206 TRP A N 1
ATOM 1552 C CA . TRP A 1 206 ? 40.921 -28.292 -20.916 1.00 34.34 206 TRP A CA 1
ATOM 1553 C C . TRP A 1 206 ? 41.400 -28.703 -22.309 1.00 34.34 206 TRP A C 1
ATOM 1555 O O . TRP A 1 206 ? 40.877 -28.234 -23.318 1.00 34.34 206 TRP A O 1
ATOM 1565 N N . ILE A 1 207 ? 42.413 -29.568 -22.337 1.00 41.25 207 ILE A N 1
ATOM 1566 C CA . ILE A 1 207 ? 42.810 -30.353 -23.508 1.00 41.25 207 ILE A CA 1
ATOM 1567 C C . ILE A 1 207 ? 41.650 -31.302 -23.836 1.00 41.25 207 ILE A C 1
ATOM 1569 O O . ILE A 1 207 ? 41.216 -32.069 -22.975 1.00 41.25 207 ILE A O 1
ATOM 1573 N N . LYS A 1 208 ? 41.147 -31.221 -25.068 1.00 42.28 208 LYS A N 1
ATOM 1574 C CA . LYS A 1 208 ? 40.408 -32.298 -25.726 1.00 42.28 208 LYS A CA 1
ATOM 1575 C C . LYS A 1 208 ? 41.270 -32.784 -26.884 1.00 42.28 208 LYS A C 1
ATOM 1577 O O . LYS A 1 208 ? 41.621 -31.963 -27.727 1.00 42.28 208 LYS A O 1
ATOM 1582 N N . ASP A 1 209 ? 41.534 -34.086 -26.825 1.00 42.47 209 ASP A N 1
ATOM 1583 C CA . ASP A 1 209 ? 42.016 -35.015 -27.854 1.00 42.47 209 ASP A CA 1
ATOM 1584 C C . ASP A 1 209 ? 43.396 -34.755 -28.484 1.00 42.47 209 ASP A C 1
ATOM 1586 O O . ASP A 1 209 ? 43.566 -33.795 -29.267 1.00 42.47 209 ASP A O 1
#

Organism: NCBI:txid201975